Protein AF-X0X1R6-F1 (afdb_monomer_lite)

Secondary structure (DSSP, 8-state):
--EEEEEEEEEE-TT-TTEEEEEETT-S-EEEEETTS--TT-EEEEE-TTEEPPHHHHHHTT-TTTSBTTTT-B---EEETTEEE-SEEEETHHHHHHHHH-GGGGGSSS-HHHHHHHHTT-EE--PPPEEETTEEEEEPPTT-PPP----GGG-HHHHHHHTTS---------S--EEEEEETTTTEEEEEETTEEEE--TT---HHHHHHHHTTSS-TT---S----------------

Organism: NCBI:txid412755

pLDDT: mean 82.41, std 17.52, range [25.3, 97.75]

Radius of gyration: 24.79 Å; chains: 1; bounding box: 68×39×70 Å

Structure (mmCIF, N/CA/C/O backbone):
data_AF-X0X1R6-F1
#
_entry.id   AF-X0X1R6-F1
#
loop_
_atom_site.group_PDB
_atom_site.id
_atom_site.type_symbol
_atom_site.label_atom_id
_atom_site.label_alt_id
_atom_site.label_comp_id
_atom_site.label_asym_id
_atom_site.label_entity_id
_atom_site.label_seq_id
_atom_site.pdbx_PDB_ins_code
_atom_site.Cartn_x
_atom_site.Cartn_y
_atom_site.Cartn_z
_atom_site.occupancy
_atom_site.B_iso_or_equiv
_atom_site.auth_seq_id
_atom_site.auth_comp_id
_atom_site.auth_asym_id
_atom_site.auth_atom_id
_atom_site.pdbx_PDB_model_num
ATOM 1 N N . GLY A 1 1 ? 12.350 -2.849 1.310 1.00 81.00 1 GLY A N 1
ATOM 2 C CA . GLY A 1 1 ? 13.029 -1.662 0.764 1.00 81.00 1 GLY A CA 1
ATOM 3 C C . GLY A 1 1 ? 13.219 -1.865 -0.718 1.00 81.00 1 GLY A C 1
ATOM 4 O O . GLY A 1 1 ? 12.418 -2.574 -1.315 1.00 81.00 1 GLY A O 1
ATOM 5 N N . VAL A 1 2 ? 14.249 -1.256 -1.291 1.00 89.00 2 VAL A N 1
ATOM 6 C CA . VAL A 1 2 ? 14.756 -1.589 -2.627 1.00 89.00 2 VAL A CA 1
ATOM 7 C C . VAL A 1 2 ? 15.482 -2.933 -2.547 1.00 89.00 2 VAL A C 1
ATOM 9 O O . VAL A 1 2 ? 16.286 -3.124 -1.638 1.00 89.00 2 VAL A O 1
ATOM 12 N N . THR A 1 3 ? 15.205 -3.852 -3.471 1.00 87.88 3 THR A N 1
ATOM 13 C CA . THR A 1 3 ? 15.829 -5.189 -3.507 1.00 87.88 3 THR A CA 1
ATOM 14 C C . THR A 1 3 ? 16.574 -5.420 -4.822 1.00 87.88 3 THR A C 1
ATOM 16 O O . THR A 1 3 ? 16.302 -4.750 -5.822 1.00 87.88 3 THR A O 1
ATOM 19 N N . ILE A 1 4 ? 17.553 -6.334 -4.825 1.00 88.38 4 ILE A N 1
ATOM 20 C CA . ILE A 1 4 ? 18.194 -6.806 -6.061 1.00 88.38 4 ILE A CA 1
ATOM 21 C C . ILE A 1 4 ? 17.471 -8.065 -6.504 1.00 88.38 4 ILE A C 1
ATOM 23 O O . ILE A 1 4 ? 17.476 -9.070 -5.805 1.00 88.38 4 ILE A O 1
ATOM 27 N N . GLU A 1 5 ? 16.911 -8.008 -7.700 1.00 90.19 5 GLU A N 1
ATOM 28 C CA . GLU A 1 5 ? 16.033 -9.037 -8.229 1.00 90.19 5 GLU A CA 1
ATOM 29 C C . GLU A 1 5 ? 16.507 -9.477 -9.609 1.00 90.19 5 GLU A C 1
ATOM 31 O O . GLU A 1 5 ? 17.306 -8.804 -10.270 1.00 90.19 5 GLU A O 1
ATOM 36 N N . LYS A 1 6 ? 16.002 -10.621 -10.064 1.00 93.56 6 LYS A N 1
ATOM 37 C CA . LYS A 1 6 ? 16.299 -11.163 -11.389 1.00 93.56 6 LYS A CA 1
ATOM 38 C C . LYS A 1 6 ? 15.047 -11.157 -12.254 1.00 93.56 6 LYS A C 1
ATOM 40 O O . LYS A 1 6 ? 13.999 -11.626 -11.816 1.00 93.56 6 LYS A O 1
ATOM 45 N N . ILE A 1 7 ? 15.167 -10.673 -13.488 1.00 96.19 7 ILE A N 1
ATOM 46 C CA . ILE A 1 7 ? 14.094 -10.738 -14.482 1.00 96.19 7 ILE A CA 1
ATOM 47 C C . ILE A 1 7 ? 13.863 -12.200 -14.881 1.00 96.19 7 ILE A C 1
ATOM 49 O O . ILE A 1 7 ? 14.789 -12.879 -15.332 1.00 96.19 7 ILE A O 1
ATOM 53 N N . GLU A 1 8 ? 12.623 -12.663 -14.745 1.00 96.06 8 GLU A N 1
ATOM 54 C CA . GLU A 1 8 ? 12.194 -14.017 -15.118 1.00 96.06 8 GLU A CA 1
ATOM 55 C C . GLU A 1 8 ? 11.660 -14.052 -16.545 1.00 96.06 8 GLU A C 1
ATOM 57 O O . GLU A 1 8 ? 12.094 -14.850 -17.373 1.00 96.06 8 GLU A O 1
ATOM 62 N N . THR A 1 9 ? 10.738 -13.145 -16.865 1.00 96.62 9 THR A N 1
ATOM 63 C CA . THR A 1 9 ? 10.187 -13.017 -18.213 1.00 96.62 9 THR A CA 1
ATOM 64 C C . THR A 1 9 ? 10.209 -11.567 -18.661 1.00 96.62 9 THR A C 1
ATOM 66 O O . THR A 1 9 ? 10.057 -10.660 -17.847 1.00 96.62 9 THR A O 1
ATOM 69 N N . ALA A 1 10 ? 10.384 -11.364 -19.966 1.00 97.06 10 ALA A N 1
ATOM 70 C CA . ALA A 1 10 ? 10.163 -10.098 -20.650 1.00 97.06 10 ALA A CA 1
ATOM 71 C C . ALA A 1 10 ? 9.419 -10.411 -21.952 1.00 97.06 10 ALA A C 1
ATOM 73 O O . ALA A 1 10 ? 9.926 -11.147 -22.805 1.00 97.06 10 ALA A O 1
ATOM 74 N N . ARG A 1 11 ? 8.182 -9.928 -22.083 1.00 96.88 11 ARG A N 1
ATOM 75 C CA . ARG A 1 11 ? 7.325 -10.189 -23.249 1.00 96.88 11 ARG A CA 1
ATOM 76 C C . ARG A 1 11 ? 6.775 -8.896 -23.827 1.00 96.88 11 ARG A C 1
ATOM 78 O O . ARG A 1 11 ? 6.473 -7.968 -23.086 1.00 96.88 11 ARG A O 1
ATOM 85 N N . HIS A 1 12 ? 6.562 -8.885 -25.140 1.00 97.44 12 HIS A N 1
ATOM 86 C CA . HIS A 1 12 ? 5.967 -7.742 -25.828 1.00 97.44 12 HIS A CA 1
ATOM 87 C C . HIS A 1 12 ? 4.598 -7.384 -25.244 1.00 97.44 12 HIS A C 1
ATOM 89 O O . HIS A 1 12 ? 3.746 -8.260 -25.052 1.00 97.44 12 HIS A O 1
ATOM 95 N N . HIS A 1 13 ? 4.367 -6.096 -24.997 1.00 96.75 13 HIS A N 1
ATOM 96 C CA . HIS A 1 13 ? 3.075 -5.619 -24.535 1.00 96.75 13 HIS A CA 1
ATOM 97 C C . HIS A 1 13 ? 2.036 -5.707 -25.674 1.00 96.75 13 HIS A C 1
ATOM 99 O O . HIS A 1 13 ? 2.192 -5.055 -26.705 1.00 96.75 13 HIS A O 1
ATOM 105 N N . PRO A 1 14 ? 0.911 -6.430 -25.509 1.00 95.50 14 PRO A N 1
ATOM 106 C CA . PRO A 1 14 ? -0.007 -6.733 -26.615 1.00 95.50 14 PRO A CA 1
ATOM 107 C C . PRO A 1 14 ? -0.634 -5.484 -27.250 1.00 95.50 14 PRO A C 1
ATOM 109 O O . PRO A 1 14 ? -0.887 -5.459 -28.448 1.00 95.50 14 PRO A O 1
ATOM 112 N N . ASN A 1 15 ? -0.841 -4.430 -26.452 1.00 94.44 15 ASN A N 1
ATOM 113 C CA . ASN A 1 15 ? -1.451 -3.171 -26.896 1.00 94.44 15 ASN A CA 1
ATOM 114 C C . ASN A 1 15 ? -0.458 -1.988 -27.000 1.00 94.44 15 ASN A C 1
ATOM 116 O O . ASN A 1 15 ? -0.889 -0.828 -26.943 1.00 94.44 15 ASN A O 1
ATOM 120 N N . ALA A 1 16 ? 0.862 -2.237 -27.051 1.00 94.44 16 ALA A N 1
ATOM 121 C CA . ALA A 1 16 ? 1.874 -1.174 -27.069 1.00 94.44 16 ALA A CA 1
ATOM 122 C C . ALA A 1 16 ? 3.194 -1.577 -27.751 1.00 94.44 16 ALA A C 1
ATOM 124 O O . ALA A 1 16 ? 3.937 -2.385 -27.215 1.00 94.44 16 ALA A O 1
ATOM 125 N N . ASP A 1 17 ? 3.560 -0.892 -28.836 1.00 93.75 17 ASP A N 1
ATOM 126 C CA . ASP A 1 17 ? 4.767 -1.226 -29.622 1.00 93.75 17 ASP A CA 1
ATOM 127 C C . ASP A 1 17 ? 6.097 -0.893 -28.921 1.00 93.75 17 ASP A C 1
ATOM 129 O O . ASP A 1 17 ? 7.170 -1.328 -29.329 1.00 93.75 17 ASP A O 1
ATOM 133 N N . ARG A 1 18 ? 6.047 -0.032 -27.899 1.00 96.38 18 ARG A N 1
ATOM 134 C CA . ARG A 1 18 ? 7.232 0.536 -27.233 1.00 96.38 18 ARG A CA 1
ATOM 135 C C . ARG A 1 18 ? 7.445 0.014 -25.818 1.00 96.38 18 ARG A C 1
ATOM 137 O O . ARG A 1 18 ? 8.286 0.570 -25.113 1.00 96.38 18 ARG A O 1
ATOM 144 N N . LEU A 1 19 ? 6.670 -0.979 -25.388 1.00 96.94 19 LEU A N 1
ATOM 145 C CA . LEU A 1 19 ? 6.680 -1.456 -24.010 1.00 96.94 19 LEU A CA 1
ATOM 146 C C . LEU A 1 19 ? 6.767 -2.977 -23.958 1.00 96.94 19 LEU A C 1
ATOM 148 O O . LEU A 1 19 ? 6.208 -3.666 -24.810 1.00 96.94 19 LEU A O 1
ATOM 152 N N . ASP A 1 20 ? 7.384 -3.465 -22.891 1.00 97.75 20 ASP A N 1
ATOM 153 C CA . ASP A 1 20 ? 7.370 -4.870 -22.508 1.00 97.75 20 ASP A CA 1
ATOM 154 C C . ASP A 1 20 ? 6.715 -5.044 -21.139 1.00 97.75 20 ASP A C 1
ATOM 156 O O . ASP A 1 20 ? 6.668 -4.123 -20.322 1.00 97.75 20 ASP A O 1
ATOM 160 N N . ILE A 1 21 ? 6.177 -6.238 -20.908 1.00 97.50 21 ILE A N 1
ATOM 161 C CA . ILE A 1 21 ? 5.695 -6.700 -19.610 1.00 97.50 21 ILE A CA 1
ATOM 162 C C . ILE A 1 21 ? 6.754 -7.647 -19.061 1.00 97.50 21 ILE A C 1
ATOM 164 O O . ILE A 1 21 ? 7.067 -8.659 -19.695 1.00 97.50 21 ILE A O 1
ATOM 168 N N . CYS A 1 22 ? 7.266 -7.323 -17.881 1.00 97.12 22 CYS A N 1
ATOM 169 C CA . CYS A 1 22 ? 8.326 -8.059 -17.216 1.00 97.12 22 CYS A CA 1
ATOM 170 C C . CYS A 1 22 ? 7.859 -8.593 -15.856 1.00 97.12 22 CYS A C 1
ATOM 172 O O . CYS A 1 22 ? 6.977 -8.012 -15.215 1.00 97.12 22 CYS A O 1
ATOM 174 N N . THR A 1 23 ? 8.458 -9.700 -15.418 1.00 95.62 23 THR A N 1
ATOM 175 C CA . THR A 1 23 ? 8.252 -10.313 -14.093 1.00 95.62 23 THR A CA 1
ATOM 176 C C . THR A 1 23 ? 9.595 -10.605 -13.428 1.00 95.62 23 THR A C 1
ATOM 178 O O . THR A 1 23 ? 10.609 -10.731 -14.119 1.00 95.62 23 THR A O 1
ATOM 181 N N . LEU A 1 24 ? 9.611 -10.736 -12.099 1.00 92.06 24 LEU A N 1
ATOM 182 C CA . LEU A 1 24 ? 10.792 -11.188 -11.349 1.00 92.06 24 LEU A CA 1
ATOM 183 C C . LEU A 1 24 ? 10.710 -12.690 -11.060 1.00 92.06 24 LEU A C 1
ATOM 185 O O . LEU A 1 24 ? 9.616 -13.248 -11.059 1.00 92.06 24 LEU A O 1
ATOM 189 N N . ALA A 1 25 ? 11.853 -13.324 -10.797 1.00 86.56 25 ALA A N 1
ATOM 190 C CA . ALA A 1 25 ? 11.935 -14.756 -10.487 1.00 86.56 25 ALA A CA 1
ATOM 191 C C . ALA A 1 25 ? 11.204 -15.116 -9.186 1.00 86.56 25 ALA A C 1
ATOM 193 O O . ALA A 1 25 ? 10.414 -16.057 -9.157 1.00 86.56 25 ALA A O 1
ATOM 194 N N . ASP A 1 26 ? 11.402 -14.310 -8.143 1.00 82.69 26 ASP A N 1
ATOM 195 C CA . ASP A 1 26 ? 10.882 -14.575 -6.799 1.00 82.69 26 ASP A CA 1
ATOM 196 C C . ASP A 1 26 ? 9.637 -13.727 -6.468 1.00 82.69 26 ASP A C 1
ATOM 198 O O . ASP A 1 26 ? 9.279 -13.528 -5.307 1.00 82.69 26 ASP A O 1
ATOM 202 N N . SER A 1 27 ? 8.941 -13.212 -7.492 1.00 82.50 27 SER A N 1
ATOM 203 C CA . SER A 1 27 ? 7.757 -12.367 -7.318 1.00 82.50 27 SER A CA 1
ATOM 204 C C . SER A 1 27 ? 6.625 -12.714 -8.278 1.00 82.50 27 SER A C 1
ATOM 206 O O . SER A 1 27 ? 6.833 -12.972 -9.459 1.00 82.50 27 SER A O 1
ATOM 208 N N . THR A 1 28 ? 5.386 -12.617 -7.793 1.00 84.69 28 THR A N 1
ATOM 209 C CA . THR A 1 28 ? 4.181 -12.714 -8.632 1.00 84.69 28 THR A CA 1
ATOM 210 C C . THR A 1 28 ? 3.800 -11.385 -9.287 1.00 84.69 28 THR A C 1
ATOM 212 O O . THR A 1 28 ? 2.791 -11.313 -9.990 1.00 84.69 28 THR A O 1
ATOM 215 N N . PHE A 1 29 ? 4.534 -10.303 -9.012 1.00 85.19 29 PHE A N 1
ATOM 216 C CA . PHE A 1 29 ? 4.239 -8.988 -9.571 1.00 85.19 29 PHE A CA 1
ATOM 217 C C . PHE A 1 29 ? 4.739 -8.864 -11.013 1.00 85.19 29 PHE A C 1
ATOM 219 O O . PHE A 1 29 ? 5.824 -9.333 -11.360 1.00 85.19 29 PHE A O 1
ATOM 226 N N . GLN A 1 30 ? 3.948 -8.175 -11.840 1.00 93.94 30 GLN A N 1
ATOM 227 C CA . GLN A 1 30 ? 4.364 -7.727 -13.167 1.00 93.94 30 GLN A CA 1
ATOM 228 C C . GLN A 1 30 ? 4.536 -6.208 -13.193 1.00 93.94 30 GLN A C 1
ATOM 230 O O . GLN A 1 30 ? 3.805 -5.466 -12.529 1.00 93.94 30 GLN A O 1
ATOM 235 N N . PHE A 1 31 ? 5.464 -5.737 -14.013 1.00 95.12 31 PHE A N 1
ATOM 236 C CA . PHE A 1 31 ? 5.715 -4.321 -14.262 1.00 95.12 31 PHE A CA 1
ATOM 237 C C . PHE A 1 31 ? 6.026 -4.097 -15.735 1.00 95.12 31 PHE A C 1
ATOM 239 O O . PHE A 1 31 ? 6.309 -5.027 -16.488 1.00 95.12 31 PHE A O 1
ATOM 246 N N . ILE A 1 32 ? 5.905 -2.846 -16.158 1.00 96.25 32 ILE A N 1
ATOM 247 C CA . ILE A 1 32 ? 6.016 -2.462 -17.559 1.00 96.25 32 ILE A CA 1
ATOM 248 C C . ILE A 1 32 ? 7.289 -1.645 -17.746 1.00 96.25 32 ILE A C 1
ATOM 250 O O . ILE A 1 32 ? 7.487 -0.638 -17.065 1.00 96.25 32 ILE A O 1
ATOM 254 N N . THR A 1 33 ? 8.127 -2.071 -18.684 1.00 95.69 33 THR A N 1
ATOM 255 C CA . THR A 1 33 ? 9.405 -1.430 -19.028 1.00 95.69 33 THR A CA 1
ATOM 256 C C . THR A 1 33 ? 9.384 -0.936 -20.470 1.00 95.69 33 THR A C 1
ATOM 258 O O . THR A 1 33 ? 8.432 -1.185 -21.219 1.00 95.69 33 THR A O 1
ATOM 261 N N . GLY A 1 34 ? 10.425 -0.213 -20.880 1.00 94.88 34 GLY A N 1
ATOM 262 C CA . GLY A 1 34 ? 10.667 0.062 -22.287 1.00 94.88 34 GLY A CA 1
ATOM 263 C C . GLY A 1 34 ? 10.872 -1.229 -23.077 1.00 94.88 34 GLY A C 1
ATOM 264 O O . GLY A 1 34 ? 11.289 -2.257 -22.539 1.00 94.88 34 GLY A O 1
ATOM 265 N N . ARG A 1 35 ? 10.550 -1.165 -24.369 1.00 95.94 35 ARG A N 1
ATOM 266 C CA . ARG A 1 35 ? 10.760 -2.266 -25.307 1.00 95.94 35 ARG A CA 1
ATOM 267 C C . ARG A 1 35 ? 12.237 -2.665 -25.366 1.00 95.94 35 ARG A C 1
ATOM 269 O O . ARG A 1 35 ? 13.086 -1.803 -25.580 1.00 95.94 35 ARG A O 1
ATOM 276 N N . ASP A 1 36 ? 12.499 -3.962 -25.233 1.00 94.56 36 ASP A N 1
ATOM 277 C CA . ASP A 1 36 ? 13.814 -4.605 -25.279 1.00 94.56 36 ASP A CA 1
ATOM 278 C C . ASP A 1 36 ? 14.823 -4.016 -24.266 1.00 94.56 36 ASP A C 1
ATOM 280 O O . ASP A 1 36 ? 16.035 -4.131 -24.450 1.00 94.56 36 ASP A O 1
ATOM 284 N N . GLU A 1 37 ? 14.325 -3.382 -23.194 1.00 94.62 37 GLU A N 1
ATOM 285 C CA . GLU A 1 37 ? 15.145 -2.759 -22.145 1.00 94.62 37 GLU A CA 1
ATOM 286 C C . GLU A 1 37 ? 15.807 -3.804 -21.237 1.00 94.62 37 GLU A C 1
ATOM 288 O O . GLU A 1 37 ? 16.950 -3.622 -20.826 1.00 94.62 37 GLU A O 1
ATOM 293 N N . TYR A 1 38 ? 15.109 -4.913 -20.973 1.00 95.56 38 TYR A N 1
ATOM 294 C CA . TYR A 1 38 ? 15.586 -6.013 -20.136 1.00 95.56 38 TYR A CA 1
ATOM 295 C C . TYR A 1 38 ? 15.306 -7.365 -20.786 1.00 95.56 38 TYR A C 1
ATOM 297 O O . TYR A 1 38 ? 14.400 -7.518 -21.609 1.00 95.56 38 TYR A O 1
ATOM 305 N N . ARG A 1 39 ? 16.078 -8.372 -20.383 1.00 95.69 39 ARG A N 1
ATOM 306 C CA . ARG A 1 39 ? 15.968 -9.761 -20.826 1.00 95.69 39 ARG A CA 1
ATOM 307 C C . ARG A 1 39 ? 15.859 -10.700 -19.624 1.00 95.69 39 ARG A C 1
ATOM 309 O O . ARG A 1 39 ? 16.395 -10.397 -18.558 1.00 95.69 39 ARG A O 1
ATOM 316 N N . PRO A 1 40 ? 15.216 -11.871 -19.786 1.00 96.94 40 PRO A N 1
ATOM 317 C CA . PRO A 1 40 ? 15.287 -12.939 -18.795 1.00 96.94 40 PRO A CA 1
ATOM 318 C C . PRO A 1 40 ? 16.738 -13.221 -18.408 1.00 96.94 40 PRO A C 1
ATOM 320 O O . PRO A 1 40 ? 17.581 -13.442 -19.279 1.00 96.94 40 PRO A O 1
ATOM 323 N N . GLY A 1 41 ? 17.031 -13.216 -17.112 1.00 94.69 41 GLY A N 1
ATOM 324 C CA . GLY A 1 41 ? 18.395 -13.358 -16.613 1.00 94.69 41 GLY A CA 1
ATOM 325 C C . GLY A 1 41 ? 19.003 -12.084 -16.041 1.00 94.69 41 GLY A C 1
ATOM 326 O O . GLY A 1 41 ? 19.868 -12.196 -15.169 1.00 94.69 41 GLY A O 1
ATOM 327 N N . ASP A 1 42 ? 18.549 -10.914 -16.489 1.00 94.38 42 ASP A N 1
ATOM 328 C CA . ASP A 1 42 ? 19.114 -9.633 -16.073 1.00 94.38 42 ASP A CA 1
ATOM 329 C C . ASP A 1 42 ? 18.867 -9.381 -14.586 1.00 94.38 42 ASP A C 1
ATOM 331 O O . ASP A 1 42 ? 17.792 -9.664 -14.051 1.00 94.38 42 ASP A O 1
ATOM 335 N N . ARG A 1 43 ? 19.879 -8.826 -13.920 1.00 91.69 43 ARG A N 1
ATOM 336 C CA . ARG A 1 43 ? 19.771 -8.358 -12.541 1.00 91.69 43 ARG A CA 1
ATOM 337 C C . ARG A 1 43 ? 19.385 -6.887 -12.519 1.00 91.69 43 ARG A C 1
ATOM 339 O O . ARG A 1 43 ? 19.966 -6.068 -13.233 1.00 91.69 43 ARG A O 1
ATOM 346 N N . VAL A 1 44 ? 18.422 -6.555 -11.671 1.00 92.44 44 VAL A N 1
ATOM 347 C CA . VAL A 1 44 ? 17.825 -5.223 -11.578 1.00 92.44 44 VAL A CA 1
ATOM 348 C C . VAL A 1 44 ? 17.628 -4.819 -10.126 1.00 92.44 44 VAL A C 1
ATOM 350 O O . VAL A 1 44 ? 17.513 -5.662 -9.240 1.00 92.44 44 VAL A O 1
ATOM 353 N N . LEU A 1 45 ? 17.565 -3.515 -9.886 1.00 92.06 45 LEU A N 1
ATOM 354 C CA . LEU A 1 45 ? 17.013 -2.970 -8.656 1.00 92.06 45 LEU A CA 1
ATOM 355 C C . LEU A 1 45 ? 15.505 -2.873 -8.788 1.00 92.06 45 LEU A C 1
ATOM 357 O O . LEU A 1 45 ? 15.020 -2.259 -9.736 1.00 92.06 45 LEU A O 1
ATOM 361 N N . TYR A 1 46 ? 14.777 -3.435 -7.832 1.00 93.19 46 TYR A N 1
ATOM 362 C CA . TYR A 1 46 ? 13.329 -3.348 -7.764 1.00 93.19 46 TYR A CA 1
ATOM 363 C C . TYR A 1 46 ? 12.891 -2.369 -6.672 1.00 93.19 46 TYR A C 1
ATOM 365 O O . TYR A 1 46 ? 13.276 -2.478 -5.508 1.00 93.19 46 TYR A O 1
ATOM 373 N N . PHE A 1 47 ? 12.055 -1.409 -7.061 1.00 94.38 47 PHE A N 1
ATOM 374 C CA . PHE A 1 47 ? 11.409 -0.445 -6.179 1.00 94.38 47 PHE A CA 1
ATOM 375 C C . PHE A 1 47 ? 9.948 -0.875 -5.996 1.00 94.38 47 PHE A C 1
ATOM 377 O O . PHE A 1 47 ? 9.163 -0.760 -6.950 1.00 94.38 47 PHE A O 1
ATOM 384 N N . PRO A 1 48 ? 9.559 -1.379 -4.812 1.00 92.50 48 PRO A N 1
ATOM 385 C CA . PRO A 1 48 ? 8.203 -1.857 -4.586 1.00 92.50 48 PRO A CA 1
ATOM 386 C C . PRO A 1 48 ? 7.166 -0.726 -4.624 1.00 92.50 48 PRO A C 1
ATOM 388 O O . PRO A 1 48 ? 7.468 0.470 -4.619 1.00 92.50 48 PRO A O 1
ATOM 391 N N . ILE A 1 49 ? 5.892 -1.119 -4.657 1.00 91.94 49 ILE A N 1
ATOM 392 C CA . ILE A 1 49 ? 4.787 -0.184 -4.434 1.00 91.94 49 ILE A CA 1
ATOM 393 C C . ILE A 1 49 ? 4.957 0.549 -3.097 1.00 91.94 49 ILE A C 1
ATOM 395 O O . ILE A 1 49 ? 5.550 0.028 -2.156 1.00 91.94 49 ILE A O 1
ATOM 399 N N . ASP A 1 50 ? 4.444 1.775 -3.046 1.00 90.38 50 ASP A N 1
ATOM 400 C CA . ASP A 1 50 ? 4.581 2.698 -1.920 1.00 90.38 50 ASP A CA 1
ATOM 401 C C . ASP A 1 50 ? 6.012 3.189 -1.651 1.00 90.38 50 ASP A C 1
ATOM 403 O O . ASP A 1 50 ? 6.207 3.986 -0.742 1.00 90.38 50 ASP A O 1
ATOM 407 N N . SER A 1 51 ? 7.011 2.864 -2.476 1.00 94.50 51 SER A N 1
ATOM 408 C CA . SER A 1 51 ? 8.300 3.565 -2.428 1.00 94.50 51 SER A CA 1
ATOM 409 C C . SER A 1 51 ? 8.166 5.045 -2.816 1.00 94.50 51 SER A C 1
ATOM 411 O O . SER A 1 51 ? 7.505 5.401 -3.795 1.00 94.50 51 SER A O 1
ATOM 413 N N . ILE A 1 52 ? 8.831 5.915 -2.060 1.00 95.31 52 ILE A N 1
ATOM 414 C CA . ILE A 1 52 ? 9.022 7.341 -2.321 1.00 95.31 52 ILE A CA 1
ATOM 415 C C . ILE A 1 52 ? 10.450 7.545 -2.817 1.00 95.31 52 ILE A C 1
ATOM 417 O O . ILE A 1 52 ? 11.401 7.266 -2.093 1.00 95.31 52 ILE A O 1
ATOM 421 N N . LEU A 1 53 ? 10.595 8.042 -4.044 1.00 94.69 53 LEU A N 1
ATOM 422 C CA . LEU A 1 53 ? 11.894 8.279 -4.673 1.00 94.69 53 LEU A CA 1
ATOM 423 C C . LEU A 1 53 ? 12.273 9.766 -4.571 1.00 94.69 53 LEU A C 1
ATOM 425 O O . LEU A 1 53 ? 11.459 10.620 -4.942 1.00 94.69 53 LEU A O 1
ATOM 429 N N . PRO A 1 54 ? 13.493 10.120 -4.135 1.00 92.88 54 PRO A N 1
ATOM 430 C CA . PRO A 1 54 ? 13.953 11.507 -4.146 1.00 92.88 54 PRO A CA 1
ATOM 431 C C . PRO A 1 54 ? 14.074 12.038 -5.580 1.00 92.88 54 PRO A C 1
ATOM 433 O O . PRO A 1 54 ? 14.227 11.269 -6.532 1.00 92.88 54 PRO A O 1
ATOM 436 N N . ILE A 1 55 ? 13.982 13.360 -5.749 1.00 92.00 55 ILE A N 1
ATOM 437 C CA . ILE A 1 55 ? 13.926 13.994 -7.078 1.00 92.00 55 ILE A CA 1
ATOM 438 C C . ILE A 1 55 ? 15.151 13.659 -7.939 1.00 92.00 55 ILE A C 1
ATOM 440 O O . ILE A 1 55 ? 14.998 13.311 -9.104 1.00 92.00 55 ILE A O 1
ATOM 444 N N . GLU A 1 56 ? 16.342 13.642 -7.343 1.00 89.75 56 GLU A N 1
ATOM 445 C CA . GLU A 1 56 ? 17.596 13.316 -8.031 1.00 89.75 56 GLU A CA 1
ATOM 446 C C . GLU A 1 56 ? 17.587 11.892 -8.603 1.00 89.75 56 GLU A C 1
ATOM 448 O O . GLU A 1 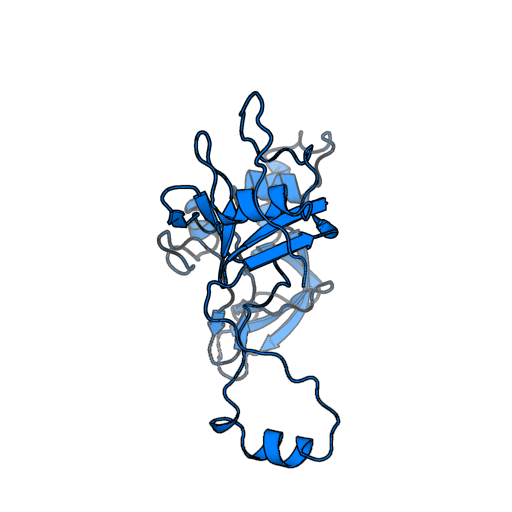56 ? 18.041 11.649 -9.722 1.00 89.75 56 GLU A O 1
ATOM 453 N N . LEU A 1 57 ? 17.028 10.936 -7.854 1.00 90.56 57 LEU A N 1
ATOM 454 C CA . LEU A 1 57 ? 16.877 9.562 -8.323 1.00 90.56 57 LEU A CA 1
ATOM 455 C C . LEU A 1 57 ? 15.834 9.478 -9.439 1.00 90.56 57 LEU A C 1
ATOM 457 O O . LEU A 1 57 ? 16.043 8.781 -10.429 1.00 90.56 57 LEU A O 1
ATOM 461 N N . GLN A 1 58 ? 14.730 10.217 -9.325 1.00 91.94 58 GLN A N 1
ATOM 462 C CA . GLN A 1 58 ? 13.729 10.268 -10.389 1.00 91.94 58 GLN A CA 1
ATOM 463 C C . GLN A 1 58 ? 14.302 10.828 -11.692 1.00 91.94 58 GLN A C 1
ATOM 465 O O . GLN A 1 58 ? 13.966 10.325 -12.760 1.00 91.94 58 GLN A O 1
ATOM 470 N N . GLU A 1 59 ? 15.148 11.854 -11.631 1.00 90.75 59 GLU A N 1
ATOM 471 C CA . GLU A 1 59 ? 15.804 12.428 -12.809 1.00 90.75 59 GLU A CA 1
ATOM 472 C C . GLU A 1 59 ? 16.751 11.421 -13.464 1.00 90.75 59 GLU A C 1
ATOM 474 O O . GLU A 1 59 ? 16.642 11.189 -14.670 1.00 90.75 59 GLU A O 1
ATOM 479 N N . LYS A 1 60 ? 17.593 10.743 -12.670 1.00 88.62 60 LYS A N 1
ATOM 480 C CA . LYS A 1 60 ? 18.492 9.678 -13.151 1.00 88.62 60 LYS A CA 1
ATOM 481 C C . LYS A 1 60 ? 17.739 8.540 -13.843 1.00 88.62 60 LYS A C 1
ATOM 483 O O . LYS A 1 60 ? 18.211 8.022 -14.848 1.00 88.62 60 LYS A O 1
ATOM 488 N N . LEU A 1 61 ? 16.565 8.177 -13.328 1.00 89.25 61 LEU A N 1
ATOM 489 C CA . LEU A 1 61 ? 15.716 7.120 -13.888 1.00 89.25 61 LEU A CA 1
ATOM 490 C C . LEU A 1 61 ? 14.772 7.613 -15.001 1.00 89.25 61 LEU A C 1
ATOM 492 O O . LEU A 1 61 ? 14.001 6.829 -15.550 1.00 89.25 61 LEU A O 1
ATOM 496 N N . GLY A 1 62 ? 14.767 8.910 -15.330 1.00 89.69 62 GLY A N 1
ATOM 497 C CA . GLY A 1 62 ? 13.836 9.477 -16.312 1.00 89.69 62 GLY A CA 1
ATOM 498 C C . GLY A 1 62 ? 12.360 9.427 -15.878 1.00 89.69 62 GLY A C 1
ATOM 499 O O . GLY A 1 62 ? 11.456 9.414 -16.722 1.00 89.69 62 GLY A O 1
ATOM 500 N N . LEU A 1 63 ? 12.102 9.394 -14.569 1.00 90.50 63 LEU A N 1
ATOM 501 C CA . LEU A 1 63 ? 10.786 9.291 -13.926 1.00 90.50 63 LEU A CA 1
ATOM 502 C C . LEU A 1 63 ? 10.272 10.615 -13.348 1.00 90.50 63 LEU A C 1
ATOM 504 O O . LEU A 1 63 ? 9.143 10.658 -12.854 1.00 90.50 63 LEU A O 1
ATOM 508 N N . ALA A 1 64 ? 11.063 11.688 -13.426 1.00 91.06 64 ALA A N 1
ATOM 509 C CA . ALA A 1 64 ? 10.708 12.999 -12.890 1.00 91.06 64 ALA A CA 1
ATOM 510 C C . ALA A 1 64 ? 9.312 13.448 -13.366 1.00 91.06 64 ALA A C 1
ATOM 512 O O . ALA A 1 64 ? 9.017 13.492 -14.563 1.00 91.06 64 ALA A O 1
ATOM 513 N N . GLY A 1 65 ? 8.420 13.728 -12.410 1.00 89.81 65 GLY A N 1
ATOM 514 C CA . GLY A 1 65 ? 7.045 14.168 -12.676 1.00 89.81 65 GLY A CA 1
ATOM 515 C C . GLY A 1 65 ? 6.061 13.067 -13.106 1.00 89.81 65 GLY A C 1
ATOM 516 O O . GLY A 1 65 ? 4.865 13.347 -13.243 1.00 89.81 65 GLY A O 1
ATOM 517 N N . LYS A 1 66 ? 6.517 11.820 -13.296 1.00 89.25 66 LYS A N 1
ATOM 518 C CA . LYS A 1 66 ? 5.694 10.698 -13.791 1.00 89.25 66 LYS A CA 1
ATOM 519 C C . LYS A 1 66 ? 5.073 9.854 -12.677 1.00 89.25 66 LYS A C 1
ATOM 521 O O . LYS A 1 66 ? 4.096 9.149 -12.931 1.00 89.25 66 LYS A O 1
ATOM 526 N N . LEU A 1 67 ? 5.609 9.920 -11.457 1.00 93.38 67 LEU A N 1
ATOM 527 C CA . LEU A 1 67 ? 5.122 9.120 -10.332 1.00 93.38 67 LEU A CA 1
ATOM 528 C C . LEU A 1 67 ? 3.881 9.743 -9.674 1.00 93.38 67 LEU A C 1
ATOM 530 O O . LEU A 1 67 ? 3.438 10.850 -9.996 1.00 93.38 67 LEU A O 1
ATOM 534 N N . ALA A 1 68 ? 3.263 8.996 -8.764 1.00 91.69 68 ALA A N 1
ATOM 535 C CA . ALA A 1 68 ? 2.039 9.403 -8.090 1.00 91.69 68 ALA A CA 1
ATOM 536 C C . ALA A 1 68 ? 2.300 10.295 -6.866 1.00 91.69 68 ALA A C 1
ATOM 538 O O . ALA A 1 68 ? 3.436 10.548 -6.469 1.00 91.69 68 ALA A O 1
ATOM 539 N N . GLY A 1 69 ? 1.209 10.763 -6.253 1.00 87.25 69 GLY A N 1
ATOM 540 C CA . GLY A 1 69 ? 1.248 11.644 -5.087 1.00 87.25 69 GLY A CA 1
ATOM 541 C C . GLY A 1 69 ? 1.440 13.120 -5.445 1.00 87.25 69 GLY A C 1
ATOM 542 O O . GLY A 1 69 ? 1.742 13.474 -6.586 1.00 87.25 69 GLY A O 1
ATOM 543 N N . LYS A 1 70 ? 1.244 13.993 -4.449 1.00 85.88 70 LYS A N 1
ATOM 544 C CA . LYS A 1 70 ? 1.391 15.453 -4.594 1.00 85.88 70 LYS A CA 1
ATOM 545 C C . LYS A 1 70 ? 2.816 15.844 -5.003 1.00 85.88 70 LYS A C 1
ATOM 547 O O . LYS A 1 70 ? 2.979 16.731 -5.830 1.00 85.88 70 LYS A O 1
ATOM 552 N N . GLY A 1 71 ? 3.815 15.142 -4.466 1.00 87.88 71 GLY A N 1
ATOM 553 C CA . GLY A 1 71 ? 5.232 15.335 -4.786 1.00 87.88 71 GLY A CA 1
ATOM 554 C C . GLY A 1 71 ? 5.711 14.626 -6.055 1.00 87.88 71 GLY A C 1
ATOM 555 O O . GLY A 1 71 ? 6.900 14.683 -6.341 1.00 87.88 71 GLY A O 1
ATOM 556 N N . LYS A 1 72 ? 4.822 13.943 -6.798 1.00 93.56 72 LYS A N 1
ATOM 557 C CA . LYS A 1 72 ? 5.166 13.174 -8.010 1.00 93.56 72 LYS A CA 1
ATOM 558 C C . LYS A 1 72 ? 6.339 12.212 -7.818 1.00 93.56 72 LYS A C 1
ATOM 560 O O . LYS A 1 72 ? 7.133 12.017 -8.727 1.00 93.56 72 LYS A O 1
ATOM 565 N N . ASN A 1 73 ? 6.409 11.600 -6.642 1.00 95.12 73 ASN A N 1
ATOM 566 C CA . ASN A 1 73 ? 7.544 10.819 -6.168 1.00 95.12 73 ASN A CA 1
ATOM 567 C C . ASN A 1 73 ? 7.165 9.419 -5.662 1.00 95.12 73 ASN A C 1
ATOM 569 O O . ASN A 1 73 ? 8.048 8.672 -5.258 1.00 95.12 73 ASN A O 1
ATOM 573 N N . ARG A 1 74 ? 5.874 9.050 -5.676 1.00 95.19 74 ARG A N 1
ATOM 574 C CA . ARG A 1 74 ? 5.389 7.776 -5.127 1.00 95.19 74 ARG A CA 1
ATOM 575 C C . ARG A 1 74 ? 5.156 6.713 -6.194 1.00 95.19 74 ARG A C 1
ATOM 577 O O . ARG A 1 74 ? 4.339 6.909 -7.100 1.00 95.19 74 ARG A O 1
ATOM 584 N N . VAL A 1 75 ? 5.776 5.551 -6.025 1.00 95.44 75 VAL A N 1
ATOM 585 C CA . VAL A 1 75 ? 5.480 4.338 -6.791 1.00 95.44 75 VAL A CA 1
ATOM 586 C C . VAL A 1 75 ? 4.104 3.813 -6.388 1.00 95.44 75 VAL A C 1
ATOM 588 O O . VAL A 1 75 ? 3.807 3.625 -5.212 1.00 95.44 75 VAL A O 1
ATOM 591 N N . ARG A 1 76 ? 3.226 3.587 -7.365 1.00 93.06 76 ARG A N 1
ATOM 592 C CA . ARG A 1 76 ? 1.908 2.977 -7.148 1.00 93.06 76 ARG A CA 1
ATOM 593 C C . ARG A 1 76 ? 1.650 1.935 -8.217 1.00 93.06 76 ARG A C 1
ATOM 595 O O . ARG A 1 76 ? 2.193 2.039 -9.314 1.00 93.06 76 ARG A O 1
ATOM 602 N N . THR A 1 77 ? 0.711 1.041 -7.945 1.00 93.44 77 THR A N 1
ATOM 603 C CA . THR A 1 77 ? 0.095 0.246 -9.003 1.00 93.44 77 THR A CA 1
ATOM 604 C C . THR A 1 77 ? -0.560 1.170 -10.028 1.00 93.44 77 THR A C 1
ATOM 606 O O . THR A 1 77 ? -1.399 2.012 -9.687 1.00 93.44 77 THR A O 1
ATOM 609 N N . VAL A 1 78 ? -0.180 1.017 -11.292 1.00 94.19 78 VAL A N 1
ATOM 610 C CA . VAL A 1 78 ? -0.808 1.695 -12.431 1.00 94.19 78 VAL A CA 1
ATOM 611 C C . VAL A 1 78 ? -1.287 0.671 -13.450 1.00 94.19 78 VAL A C 1
ATOM 613 O O . VAL A 1 78 ? -0.882 -0.489 -13.420 1.00 94.19 78 VAL A O 1
ATOM 616 N N . ARG A 1 79 ? -2.159 1.105 -14.362 1.00 94.19 79 ARG A N 1
ATOM 617 C CA . ARG A 1 79 ? -2.459 0.359 -15.583 1.00 94.19 79 ARG A CA 1
ATOM 618 C C . ARG A 1 79 ? -1.948 1.143 -16.778 1.00 94.19 79 ARG A C 1
ATOM 620 O O . ARG A 1 79 ? -2.338 2.298 -16.948 1.00 94.19 79 ARG A O 1
ATOM 627 N N . LEU A 1 80 ? -1.109 0.529 -17.604 1.00 92.50 80 LEU A N 1
ATOM 628 C CA . LEU A 1 80 ? -0.693 1.101 -18.881 1.00 92.50 80 LEU A CA 1
ATOM 629 C C . LEU A 1 80 ? -1.316 0.250 -19.980 1.00 92.50 80 LEU A C 1
ATOM 631 O O . LEU A 1 80 ? -1.058 -0.940 -20.071 1.00 92.50 80 LEU A O 1
ATOM 635 N N . ARG A 1 81 ? -2.193 0.860 -20.787 1.00 94.06 81 ARG A N 1
ATOM 636 C CA . ARG A 1 81 ? -2.824 0.214 -21.957 1.00 94.06 81 ARG A CA 1
ATOM 637 C C . ARG A 1 81 ? -3.498 -1.137 -21.642 1.00 94.06 81 ARG A C 1
ATOM 639 O O . ARG A 1 81 ? -3.478 -2.059 -22.454 1.00 94.06 81 ARG A O 1
ATOM 646 N N . GLY A 1 82 ? -4.130 -1.207 -20.469 1.00 93.31 82 GLY A N 1
ATOM 647 C CA . GLY A 1 82 ? -4.891 -2.364 -19.986 1.00 93.31 82 GLY A CA 1
ATOM 648 C C . GLY A 1 82 ? -4.114 -3.283 -19.044 1.00 93.31 82 GLY A C 1
ATOM 649 O O . GLY A 1 82 ? -4.736 -3.944 -18.217 1.00 93.31 82 GLY A O 1
ATOM 650 N N . GLU A 1 83 ? -2.784 -3.249 -19.084 1.00 95.81 83 GLU A N 1
ATOM 651 C CA . GLU A 1 83 ? -1.925 -4.140 -18.305 1.00 95.81 83 GLU A CA 1
ATOM 652 C C . GLU A 1 83 ? -1.514 -3.505 -16.979 1.00 95.81 83 GLU A C 1
ATOM 654 O O . GLU A 1 83 ? -1.277 -2.297 -16.890 1.00 95.81 83 GLU A O 1
ATOM 659 N N . ILE A 1 84 ? -1.445 -4.323 -15.931 1.00 94.38 84 ILE A N 1
ATOM 660 C CA . ILE A 1 84 ? -1.029 -3.892 -14.595 1.00 94.38 84 ILE A CA 1
ATOM 661 C C . ILE A 1 84 ? 0.489 -3.660 -14.584 1.00 94.38 84 ILE A C 1
ATOM 663 O O . ILE A 1 84 ? 1.241 -4.416 -15.189 1.00 94.38 84 ILE A O 1
ATOM 667 N N . SER A 1 85 ? 0.935 -2.624 -13.873 1.00 95.12 85 SER A N 1
ATOM 668 C CA . SER A 1 85 ? 2.342 -2.408 -13.537 1.00 95.12 85 SER A CA 1
ATOM 669 C C . SER A 1 85 ? 2.476 -2.105 -12.050 1.00 95.12 85 SER A C 1
ATOM 671 O O . SER A 1 85 ? 1.925 -1.110 -11.566 1.00 95.12 85 SER A O 1
ATOM 673 N N . GLN A 1 86 ? 3.190 -2.970 -11.334 1.00 94.38 86 GLN A N 1
ATOM 674 C CA . GLN A 1 86 ? 3.409 -2.917 -9.891 1.00 94.38 86 GLN A CA 1
ATOM 675 C C . GLN A 1 86 ? 4.903 -2.820 -9.604 1.00 94.38 86 GLN A C 1
ATOM 677 O O . GLN A 1 86 ? 5.646 -3.762 -9.848 1.00 94.38 86 GLN A O 1
ATOM 682 N N . GLY A 1 87 ? 5.319 -1.670 -9.079 1.00 93.69 87 GLY A N 1
ATOM 683 C CA . GLY A 1 87 ? 6.729 -1.378 -8.856 1.00 93.69 87 GLY A CA 1
ATOM 684 C C . GLY A 1 87 ? 7.422 -0.782 -10.081 1.00 93.69 87 GLY A C 1
ATOM 685 O O . GLY A 1 87 ? 6.796 -0.504 -11.110 1.00 93.69 87 GLY A O 1
ATOM 686 N N . ILE A 1 88 ? 8.717 -0.531 -9.922 1.00 94.38 88 ILE A N 1
ATOM 687 C CA . ILE A 1 88 ? 9.625 0.016 -10.935 1.00 94.38 88 ILE A CA 1
ATOM 688 C C . ILE A 1 88 ? 10.928 -0.770 -10.862 1.00 94.38 88 ILE A C 1
ATOM 690 O O . ILE A 1 88 ? 11.334 -1.172 -9.774 1.00 94.38 88 ILE A O 1
ATOM 694 N N . VAL A 1 89 ? 11.595 -0.953 -11.999 1.00 94.31 89 VAL A N 1
ATOM 695 C CA . VAL A 1 89 ? 12.947 -1.512 -12.043 1.00 94.31 89 VAL A CA 1
ATOM 696 C C . VAL A 1 89 ? 13.956 -0.489 -12.544 1.00 94.31 89 VAL A C 1
ATOM 698 O O . VAL A 1 89 ? 13.607 0.418 -13.302 1.00 94.31 89 VAL A O 1
ATOM 701 N N . ALA A 1 90 ? 15.202 -0.641 -12.114 1.00 92.25 90 ALA A N 1
ATOM 702 C CA . ALA A 1 90 ? 16.340 0.085 -12.653 1.00 92.25 90 ALA A CA 1
ATOM 703 C C . ALA A 1 90 ? 17.545 -0.850 -12.849 1.00 92.25 90 ALA A C 1
ATOM 705 O O . ALA A 1 90 ? 17.625 -1.891 -12.191 1.00 92.25 90 ALA A O 1
ATOM 706 N N . PRO A 1 91 ? 18.513 -0.491 -13.706 1.00 86.38 91 PRO A N 1
ATOM 707 C CA . PRO A 1 91 ? 19.688 -1.326 -13.930 1.00 86.38 91 PRO A CA 1
ATOM 708 C C . PRO A 1 91 ? 20.548 -1.486 -12.663 1.00 86.38 91 PRO A C 1
ATOM 710 O O . PRO A 1 91 ? 20.702 -0.550 -11.875 1.00 86.38 91 PRO A O 1
ATOM 713 N N . GLN A 1 92 ? 21.157 -2.666 -12.482 1.00 80.12 92 GLN A N 1
ATOM 714 C CA . GLN A 1 92 ? 21.992 -2.964 -11.308 1.00 80.12 92 GLN A CA 1
ATOM 715 C C . GLN A 1 92 ? 23.242 -2.070 -11.207 1.00 80.12 92 GLN A C 1
ATOM 717 O O . GLN A 1 92 ? 23.747 -1.866 -10.108 1.00 80.12 92 GLN A O 1
ATOM 722 N N . ASN A 1 93 ? 23.731 -1.478 -12.301 1.00 78.31 93 ASN A N 1
ATOM 723 C CA . ASN A 1 93 ? 24.914 -0.604 -12.265 1.00 78.31 93 ASN A CA 1
ATOM 724 C C . ASN A 1 93 ? 24.767 0.593 -11.298 1.00 78.31 93 ASN A C 1
ATOM 726 O O . ASN A 1 93 ? 25.763 1.128 -10.816 1.00 78.31 93 ASN A O 1
ATOM 730 N N . ILE A 1 94 ? 23.533 0.981 -10.960 1.00 74.19 94 ILE A N 1
ATOM 731 C CA . ILE A 1 94 ? 23.244 1.965 -9.916 1.00 74.19 94 ILE A CA 1
ATOM 732 C C . ILE A 1 94 ? 23.717 1.446 -8.551 1.00 74.19 94 ILE A C 1
ATOM 734 O O . ILE A 1 94 ? 24.350 2.194 -7.814 1.00 74.19 94 ILE A O 1
ATOM 738 N N . ALA A 1 95 ? 23.483 0.167 -8.246 1.00 67.12 95 ALA A N 1
ATOM 739 C CA . ALA A 1 95 ? 23.975 -0.514 -7.046 1.00 67.12 95 ALA A CA 1
ATOM 740 C C . ALA A 1 95 ? 25.506 -0.612 -7.016 1.00 67.12 95 ALA A C 1
ATOM 742 O O . ALA A 1 95 ? 26.126 -0.466 -5.969 1.00 67.12 95 ALA A O 1
ATOM 743 N N . GLU A 1 96 ? 26.133 -0.843 -8.168 1.00 67.25 96 GLU A N 1
ATOM 744 C CA . GLU A 1 96 ? 27.594 -0.938 -8.279 1.00 67.25 96 GLU A CA 1
ATOM 745 C C . GLU A 1 96 ? 28.268 0.420 -8.045 1.00 67.25 96 GLU A C 1
ATOM 747 O O . GLU A 1 96 ? 29.316 0.492 -7.404 1.00 67.25 96 GLU A O 1
ATOM 752 N N . ALA A 1 97 ? 27.634 1.510 -8.487 1.00 66.06 97 ALA A N 1
ATOM 753 C CA . ALA A 1 97 ? 28.072 2.865 -8.166 1.00 66.06 97 ALA A CA 1
ATOM 754 C C . ALA A 1 97 ? 27.979 3.165 -6.657 1.00 66.06 97 ALA A C 1
ATOM 756 O O . ALA A 1 97 ? 28.861 3.842 -6.128 1.00 66.06 97 ALA A O 1
ATOM 757 N N . VAL A 1 98 ? 26.968 2.622 -5.962 1.00 63.53 98 VAL A N 1
ATOM 758 C CA . VAL A 1 98 ? 26.858 2.682 -4.491 1.00 63.53 98 VAL A CA 1
ATOM 759 C C . VAL A 1 98 ? 28.025 1.943 -3.836 1.00 63.53 98 VAL A C 1
ATOM 761 O O . VAL A 1 98 ? 28.745 2.513 -3.018 1.00 63.53 98 VAL A O 1
ATOM 764 N N . ALA A 1 99 ? 28.262 0.696 -4.255 1.00 61.44 99 ALA A N 1
ATOM 765 C CA . ALA A 1 99 ? 29.326 -0.157 -3.728 1.00 61.44 99 ALA A CA 1
ATOM 766 C C . ALA A 1 99 ? 30.723 0.472 -3.890 1.00 61.44 99 ALA A C 1
ATOM 768 O O . ALA A 1 99 ? 31.567 0.371 -3.003 1.00 61.44 99 ALA A O 1
ATOM 769 N N . ALA A 1 100 ? 30.965 1.153 -5.015 1.00 63.06 100 ALA A N 1
ATOM 770 C CA . ALA A 1 100 ? 32.241 1.798 -5.316 1.00 63.06 100 ALA A CA 1
ATOM 771 C C . ALA A 1 100 ? 32.501 3.076 -4.496 1.00 63.06 100 ALA A C 1
ATOM 773 O O . ALA A 1 100 ? 33.657 3.416 -4.251 1.00 63.06 100 ALA A O 1
ATOM 774 N N . GLN A 1 101 ? 31.453 3.797 -4.085 1.00 61.22 101 GLN A N 1
ATOM 775 C CA . GLN A 1 101 ? 31.568 5.048 -3.319 1.00 61.22 101 GLN A CA 1
ATOM 776 C C . GLN A 1 101 ? 31.549 4.840 -1.806 1.00 61.22 101 GLN A C 1
ATOM 778 O O . GLN A 1 101 ? 31.778 5.780 -1.046 1.00 61.22 101 GLN A O 1
ATOM 783 N N . SER A 1 102 ? 31.264 3.627 -1.348 1.00 56.69 102 SER A N 1
ATOM 784 C CA . SER A 1 102 ? 31.192 3.311 0.074 1.00 56.69 102 SER A CA 1
ATOM 785 C C . SER A 1 102 ? 31.765 1.911 0.334 1.00 56.69 102 SER A C 1
ATOM 787 O O . SER A 1 102 ? 31.032 0.983 0.662 1.00 56.69 102 SER A O 1
ATOM 789 N N . PRO A 1 103 ? 33.092 1.736 0.180 1.00 54.47 103 PRO A N 1
ATOM 790 C CA . PRO A 1 103 ? 33.765 0.450 0.390 1.00 54.47 103 PRO A CA 1
ATOM 791 C C . PRO A 1 103 ? 33.719 -0.048 1.848 1.00 54.47 103 PRO A C 1
ATOM 793 O O . PRO A 1 103 ? 33.920 -1.236 2.087 1.00 54.47 103 PRO A O 1
ATOM 796 N N . ASP A 1 104 ? 33.409 0.825 2.814 1.00 53.91 104 ASP A N 1
ATOM 797 C CA . ASP A 1 104 ? 33.306 0.491 4.247 1.00 53.91 104 ASP A CA 1
ATOM 798 C C . ASP A 1 104 ? 31.985 -0.212 4.629 1.00 53.91 104 ASP A C 1
ATOM 800 O O . ASP A 1 104 ? 31.799 -0.638 5.770 1.00 53.91 104 ASP A O 1
ATOM 804 N N . ILE A 1 105 ? 31.072 -0.383 3.667 1.00 51.25 105 ILE A N 1
ATOM 805 C CA . ILE A 1 105 ? 29.733 -0.966 3.846 1.00 51.25 105 ILE A CA 1
ATOM 806 C C . ILE A 1 105 ? 29.758 -2.479 4.167 1.00 51.25 105 ILE A C 1
ATOM 808 O O . ILE A 1 105 ? 28.768 -3.053 4.614 1.00 51.25 105 ILE A O 1
ATOM 812 N N . VAL A 1 106 ? 30.907 -3.146 4.038 1.00 45.59 106 VAL A N 1
ATOM 813 C CA . VAL A 1 106 ? 31.026 -4.610 4.200 1.00 45.59 106 VAL A CA 1
ATOM 814 C C . VAL A 1 106 ? 31.068 -5.068 5.675 1.00 45.59 106 VAL A C 1
ATOM 816 O O . VAL A 1 106 ? 31.242 -6.255 5.934 1.00 45.59 106 VAL A O 1
ATOM 819 N N . ASN A 1 107 ? 30.908 -4.178 6.667 1.00 45.38 107 ASN A N 1
ATOM 820 C CA . ASN A 1 107 ? 31.131 -4.543 8.078 1.00 45.38 107 ASN A CA 1
ATOM 821 C C . ASN A 1 107 ? 30.033 -4.141 9.082 1.00 45.38 107 ASN A C 1
ATOM 823 O O . ASN A 1 107 ? 30.284 -4.147 10.290 1.00 45.38 107 ASN A O 1
ATOM 827 N N . THR A 1 108 ? 28.814 -3.827 8.632 1.00 46.81 108 THR A N 1
ATOM 828 C CA . THR A 1 108 ? 27.656 -3.640 9.527 1.00 46.81 108 THR A CA 1
ATOM 829 C C . THR A 1 108 ? 26.630 -4.764 9.363 1.00 46.81 108 THR A C 1
ATOM 831 O O . THR A 1 108 ? 26.547 -5.412 8.327 1.00 46.81 108 THR A O 1
ATOM 834 N N . LYS A 1 109 ? 25.874 -5.048 10.434 1.00 45.94 109 LYS A N 1
ATOM 835 C CA . LYS A 1 109 ? 24.862 -6.124 10.525 1.00 45.94 109 LYS A CA 1
ATOM 836 C C . LYS A 1 109 ? 23.588 -5.868 9.697 1.00 45.94 109 LYS A C 1
ATOM 838 O O . LYS A 1 109 ? 22.645 -6.647 9.807 1.00 45.94 109 LYS A O 1
ATOM 843 N N . GLU A 1 110 ? 23.544 -4.781 8.939 1.00 55.16 110 GLU A N 1
ATOM 844 C CA . GLU A 1 110 ? 22.404 -4.402 8.104 1.00 55.16 110 GLU A CA 1
ATOM 845 C C . GLU A 1 110 ? 22.450 -5.177 6.791 1.00 55.16 110 GLU A C 1
ATOM 847 O O . GLU A 1 110 ? 23.518 -5.449 6.238 1.00 55.16 110 GLU A O 1
ATOM 852 N N . SER A 1 111 ? 21.282 -5.579 6.302 1.00 70.19 111 SER A N 1
ATOM 853 C CA . SER A 1 111 ? 21.195 -6.254 5.014 1.00 70.19 111 SER A CA 1
ATOM 854 C C . SER A 1 111 ? 21.625 -5.294 3.900 1.00 70.19 111 SER A C 1
ATOM 856 O O . SER A 1 111 ? 21.349 -4.096 3.942 1.00 70.19 111 SER A O 1
ATOM 858 N N . TRP A 1 112 ? 22.275 -5.819 2.861 1.00 71.81 112 TRP A N 1
ATOM 859 C CA . TRP A 1 112 ? 22.670 -5.046 1.674 1.00 71.81 112 TRP A CA 1
ATOM 860 C C . TRP A 1 112 ? 21.510 -4.221 1.070 1.00 71.81 112 TRP A C 1
ATOM 862 O O . TRP A 1 112 ? 21.706 -3.139 0.517 1.00 71.81 112 TRP A O 1
ATOM 872 N N . GLU A 1 113 ? 20.281 -4.720 1.212 1.00 75.19 113 GLU A N 1
ATOM 873 C CA . GLU A 1 113 ? 19.032 -4.087 0.776 1.00 75.19 113 GLU A CA 1
ATOM 874 C C . GLU A 1 113 ? 18.687 -2.819 1.571 1.00 75.19 113 GLU A C 1
ATOM 876 O O . GLU A 1 113 ? 18.194 -1.839 1.008 1.00 75.19 113 GLU A O 1
ATOM 881 N N . GLU A 1 114 ? 18.953 -2.801 2.875 1.00 75.75 114 GLU A N 1
ATOM 882 C CA . GLU A 1 114 ? 18.752 -1.620 3.721 1.00 75.75 114 GLU A CA 1
ATOM 883 C C . GLU A 1 114 ? 19.747 -0.524 3.346 1.00 75.75 114 GLU A C 1
ATOM 885 O O . GLU A 1 114 ? 19.343 0.612 3.097 1.00 75.75 114 GLU A O 1
ATOM 890 N N . GLN A 1 115 ? 21.015 -0.895 3.171 1.00 77.19 115 GLN A N 1
ATOM 891 C CA . GLN A 1 115 ? 22.095 0.026 2.818 1.00 77.19 115 GLN A CA 1
ATOM 892 C C . GLN A 1 115 ? 21.849 0.703 1.465 1.00 77.19 115 GLN A C 1
ATOM 894 O O . GLN A 1 115 ? 21.995 1.918 1.328 1.00 77.19 115 GLN A O 1
ATOM 899 N N . ILE A 1 116 ? 21.420 -0.059 0.451 1.00 82.00 116 ILE A N 1
ATOM 900 C CA . ILE A 1 116 ? 21.087 0.524 -0.852 1.00 82.00 116 ILE A CA 1
ATOM 901 C C . ILE A 1 116 ? 19.801 1.354 -0.803 1.00 82.00 116 ILE A C 1
ATOM 903 O O . ILE A 1 116 ? 19.718 2.384 -1.470 1.00 82.00 116 ILE A O 1
ATOM 907 N N . THR A 1 117 ? 18.807 0.948 -0.006 1.00 87.81 117 THR A N 1
ATOM 908 C CA . THR A 1 117 ? 17.576 1.730 0.192 1.00 87.81 117 THR A CA 1
ATOM 909 C C . THR A 1 117 ? 17.901 3.099 0.788 1.00 87.81 117 THR A C 1
ATOM 911 O O . THR A 1 117 ? 17.425 4.116 0.276 1.00 87.81 117 THR A O 1
ATOM 914 N N . GLU A 1 118 ? 18.744 3.124 1.823 1.00 86.62 118 GLU A N 1
ATOM 915 C CA . GLU A 1 118 ? 19.199 4.341 2.493 1.00 86.62 118 GLU A CA 1
ATOM 916 C C . GLU A 1 118 ? 20.044 5.216 1.566 1.00 86.62 118 GLU A C 1
ATOM 918 O O . GLU A 1 118 ? 19.734 6.395 1.398 1.00 86.62 118 GLU A O 1
ATOM 923 N N . TYR A 1 119 ? 21.049 4.644 0.897 1.00 84.81 119 TYR A N 1
ATOM 924 C CA . TYR A 1 119 ? 21.902 5.388 -0.031 1.00 84.81 119 TYR A CA 1
ATOM 925 C C . TYR A 1 119 ? 21.096 6.039 -1.162 1.00 84.81 119 TYR A C 1
ATOM 927 O O . TYR A 1 119 ? 21.343 7.182 -1.546 1.00 84.81 119 TYR A O 1
ATOM 935 N N . LEU A 1 120 ? 20.105 5.323 -1.702 1.00 87.44 120 LEU A N 1
ATOM 936 C CA . LEU A 1 120 ? 19.221 5.848 -2.742 1.00 87.44 120 LEU A CA 1
ATOM 937 C C . LEU A 1 120 ? 18.208 6.874 -2.209 1.00 87.44 120 LEU A C 1
ATOM 939 O O . LEU A 1 120 ? 17.465 7.453 -3.006 1.00 87.44 120 LEU A O 1
ATOM 943 N N . GLY A 1 121 ? 18.150 7.093 -0.892 1.00 89.44 121 GLY A N 1
ATOM 944 C CA . GLY A 1 121 ? 17.206 7.990 -0.229 1.00 89.44 121 GLY A CA 1
ATOM 945 C C . GLY A 1 121 ? 15.751 7.549 -0.384 1.00 89.44 121 GLY A C 1
ATOM 946 O O . GLY A 1 121 ? 14.842 8.381 -0.313 1.00 89.44 121 GLY A O 1
ATOM 947 N N . VAL A 1 122 ? 15.512 6.263 -0.658 1.00 92.38 122 VAL A N 1
ATOM 948 C CA . VAL A 1 122 ? 14.167 5.731 -0.879 1.00 92.38 122 VAL A CA 1
ATOM 949 C C . VAL A 1 122 ? 13.504 5.491 0.465 1.00 92.38 122 VAL A C 1
ATOM 951 O O . VAL A 1 122 ? 14.001 4.743 1.299 1.00 92.38 122 VAL A O 1
ATOM 954 N N . THR A 1 123 ? 12.332 6.083 0.660 1.00 92.38 123 THR A N 1
ATOM 955 C CA . THR A 1 123 ? 11.528 5.876 1.871 1.00 92.38 123 THR A CA 1
ATOM 956 C C . THR A 1 123 ? 10.221 5.174 1.535 1.00 92.38 123 THR A C 1
ATOM 958 O O . THR A 1 123 ? 9.801 5.133 0.378 1.00 92.38 123 THR A O 1
ATOM 961 N N . LYS A 1 124 ? 9.565 4.577 2.530 1.00 89.38 124 LYS A N 1
ATOM 962 C CA . LYS A 1 124 ? 8.224 4.014 2.353 1.00 89.38 124 LYS A CA 1
ATOM 963 C C . LYS A 1 124 ? 7.183 5.108 2.580 1.00 89.38 124 LYS A C 1
ATOM 965 O O . LYS A 1 124 ? 7.258 5.860 3.547 1.00 89.38 124 LYS A O 1
ATOM 970 N N . TYR A 1 125 ? 6.216 5.206 1.678 1.00 88.56 125 TYR A N 1
ATOM 971 C CA . TYR A 1 125 ? 5.072 6.084 1.825 1.00 88.56 125 TYR A CA 1
ATOM 972 C C . TYR A 1 125 ? 4.180 5.572 2.945 1.00 88.56 125 TYR A C 1
ATOM 974 O O . TYR A 1 125 ? 3.620 4.483 2.855 1.00 88.56 125 TYR A O 1
ATOM 982 N N . GLU A 1 126 ? 3.977 6.423 3.938 1.00 81.06 126 GLU A N 1
ATOM 983 C CA . GLU A 1 126 ? 2.960 6.231 4.956 1.00 81.06 126 GLU 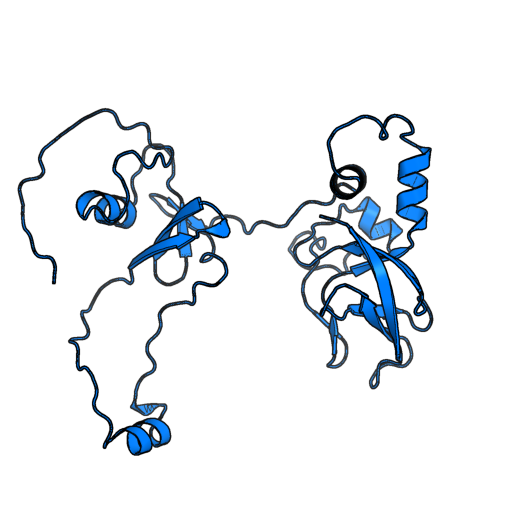A CA 1
ATOM 984 C C . GLU A 1 126 ? 1.877 7.304 4.754 1.00 81.06 126 GLU A C 1
ATOM 986 O O . GLU A 1 126 ? 2.194 8.500 4.674 1.00 81.06 126 GLU A O 1
ATOM 991 N N . PRO A 1 127 ? 0.595 6.921 4.607 1.00 77.06 127 PRO A N 1
ATOM 992 C CA . PRO A 1 127 ? -0.494 7.882 4.548 1.00 77.06 127 PRO A CA 1
ATOM 993 C C . PRO A 1 127 ? -0.477 8.777 5.787 1.00 77.06 127 PRO A C 1
ATOM 995 O O . PRO A 1 127 ? -0.404 8.289 6.915 1.00 77.06 127 PRO A O 1
ATOM 998 N N . ALA A 1 128 ? -0.572 10.093 5.579 1.00 74.56 128 ALA A N 1
ATOM 999 C CA . ALA A 1 128 ? -0.689 11.023 6.691 1.00 74.56 128 ALA A CA 1
ATOM 1000 C C . ALA A 1 128 ? -1.942 10.676 7.516 1.00 74.56 128 ALA A C 1
ATOM 1002 O O . ALA A 1 128 ? -3.000 10.430 6.920 1.00 74.56 128 ALA A O 1
ATOM 1003 N N . PRO A 1 129 ? -1.853 10.673 8.855 1.00 74.19 129 PRO A N 1
ATOM 1004 C CA . PRO A 1 129 ? -3.026 10.456 9.677 1.00 74.19 129 PRO A CA 1
ATOM 1005 C C . PRO A 1 129 ? -4.050 11.573 9.457 1.00 74.19 129 PRO A C 1
ATOM 1007 O O . PRO A 1 129 ? -3.700 12.750 9.346 1.00 74.19 129 PRO A O 1
ATOM 1010 N N . ILE A 1 130 ? -5.328 11.212 9.409 1.00 79.06 130 ILE A N 1
ATOM 1011 C CA . ILE A 1 130 ? -6.430 12.172 9.418 1.00 79.06 130 ILE A CA 1
ATOM 1012 C C . ILE A 1 130 ? -6.631 12.596 10.871 1.00 79.06 130 ILE A C 1
ATOM 1014 O O . ILE A 1 130 ? -6.965 11.773 11.721 1.00 79.06 130 ILE A O 1
ATOM 1018 N N . GLN A 1 131 ? -6.420 13.874 11.166 1.00 71.19 131 GLN A N 1
ATOM 1019 C CA . GLN A 1 131 ? -6.600 14.384 12.521 1.00 71.19 131 GLN A CA 1
ATOM 1020 C C . GLN A 1 131 ? -8.083 14.392 12.910 1.00 71.19 131 GLN A C 1
ATOM 1022 O O . GLN A 1 131 ? -8.936 14.905 12.184 1.00 71.19 131 GLN A O 1
ATOM 1027 N N . SER A 1 132 ? -8.370 13.834 14.081 1.00 77.38 132 SER A N 1
ATOM 1028 C CA . SER A 1 132 ? -9.632 13.943 14.806 1.00 77.38 132 SER A CA 1
ATOM 1029 C C . SER A 1 132 ? -9.358 14.575 16.172 1.00 77.38 132 SER A C 1
ATOM 1031 O O . SER A 1 132 ? -8.225 14.581 16.646 1.00 77.38 132 SER A O 1
ATOM 1033 N N . LYS A 1 133 ? -10.398 15.098 16.829 1.00 78.00 133 LYS A N 1
ATOM 1034 C CA . LYS A 1 133 ? -10.280 15.850 18.089 1.00 78.00 133 LYS A CA 1
ATOM 1035 C C . LYS A 1 133 ? -9.515 15.098 19.194 1.00 78.00 133 LYS A C 1
ATOM 1037 O O . LYS A 1 133 ? -8.847 15.743 19.984 1.00 78.00 133 LYS A O 1
ATOM 1042 N N . ALA A 1 134 ? -9.607 13.766 19.231 1.00 86.44 134 ALA A N 1
ATOM 1043 C CA . ALA A 1 134 ? -9.017 12.925 20.279 1.00 86.44 134 ALA A CA 1
ATOM 1044 C C . ALA A 1 134 ? -8.152 11.766 19.737 1.00 86.44 134 ALA A C 1
ATOM 1046 O O . ALA A 1 134 ? -7.881 10.811 20.461 1.00 86.44 134 ALA A O 1
ATOM 1047 N N . ALA A 1 135 ? -7.794 11.784 18.446 1.00 89.94 135 ALA A N 1
ATOM 1048 C CA . ALA A 1 135 ? -6.988 10.731 17.827 1.00 89.94 135 ALA A CA 1
ATOM 1049 C C . ALA A 1 135 ? -6.447 11.121 16.450 1.00 89.94 135 ALA A C 1
ATOM 1051 O O . ALA A 1 135 ? -7.034 11.928 15.729 1.00 89.94 135 ALA A O 1
ATOM 1052 N N . ASN A 1 136 ? -5.394 10.428 16.036 1.00 90.81 136 ASN A N 1
ATOM 1053 C CA . ASN A 1 136 ? -4.953 10.349 14.653 1.00 90.81 136 ASN A CA 1
ATOM 1054 C C . ASN A 1 136 ? -5.604 9.132 13.988 1.00 90.81 136 ASN A C 1
ATOM 1056 O O . ASN A 1 136 ? -5.560 8.029 14.517 1.00 90.81 136 ASN A O 1
ATOM 1060 N N . LEU A 1 137 ? -6.225 9.305 12.827 1.00 91.38 137 LEU A N 1
ATOM 1061 C CA . LEU A 1 137 ? -6.887 8.212 12.118 1.00 91.38 137 LEU A CA 1
ATOM 1062 C C . LEU A 1 137 ? -6.012 7.732 10.959 1.00 91.38 137 LEU A C 1
ATOM 1064 O O . LEU A 1 137 ? -5.634 8.524 10.097 1.00 91.38 137 LEU A O 1
ATOM 1068 N N . LYS A 1 138 ? -5.730 6.432 10.899 1.00 91.25 138 LYS A N 1
ATOM 1069 C CA . LYS A 1 138 ? -5.025 5.787 9.780 1.00 91.25 138 LYS A CA 1
ATOM 1070 C C . LYS A 1 138 ? -5.940 4.821 9.039 1.00 91.25 138 LYS A C 1
ATOM 1072 O O . LYS A 1 138 ? -7.019 4.492 9.522 1.00 91.25 138 LYS A O 1
ATOM 1077 N N . GLY A 1 139 ? -5.529 4.378 7.851 1.00 89.50 139 GLY A N 1
ATOM 1078 C CA . GLY A 1 139 ? -6.215 3.279 7.165 1.00 89.50 139 GLY A CA 1
ATOM 1079 C C . GLY A 1 139 ? -6.292 2.034 8.055 1.00 89.50 139 GLY A C 1
ATOM 1080 O O . GLY A 1 139 ? -5.475 1.877 8.960 1.00 89.50 139 GLY A O 1
ATOM 1081 N N . LEU A 1 140 ? -7.288 1.178 7.814 1.00 90.06 140 LEU A N 1
ATOM 1082 C CA . LEU A 1 140 ? -7.391 -0.109 8.511 1.00 90.06 140 LEU A CA 1
ATOM 1083 C C . LEU A 1 140 ? -6.1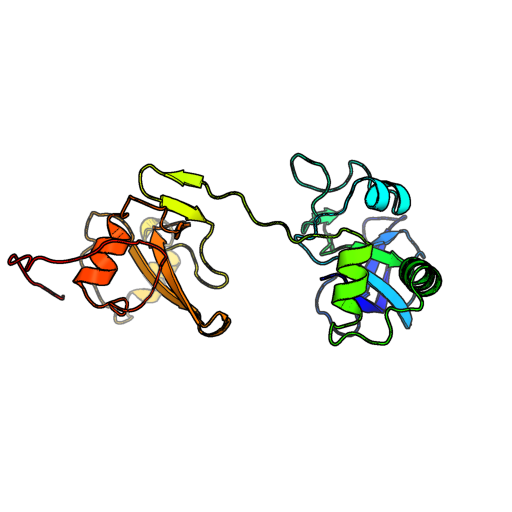20 -0.952 8.293 1.00 90.06 140 LEU A C 1
ATOM 1085 O O . LEU A 1 140 ? -5.493 -0.824 7.233 1.00 90.06 140 LEU A O 1
ATOM 1089 N N . PRO A 1 141 ? -5.748 -1.817 9.257 1.00 87.31 141 PRO A N 1
ATOM 1090 C CA . PRO A 1 141 ? -4.609 -2.709 9.106 1.00 87.31 141 PRO A CA 1
ATOM 1091 C C . PRO A 1 141 ? -4.784 -3.614 7.885 1.00 87.31 141 PRO A C 1
ATOM 1093 O O . PRO A 1 141 ? -5.902 -3.964 7.489 1.00 87.31 141 PRO A O 1
ATOM 1096 N N . VAL A 1 142 ? -3.661 -4.001 7.280 1.00 82.81 142 VAL A N 1
ATOM 1097 C CA . VAL A 1 142 ? -3.660 -4.881 6.107 1.00 82.81 142 VAL A CA 1
ATOM 1098 C C . VAL A 1 142 ? -4.380 -6.186 6.450 1.00 82.81 142 VAL A C 1
ATOM 1100 O O . VAL A 1 142 ? -4.116 -6.805 7.475 1.00 82.81 142 VAL A O 1
ATOM 1103 N N . GLY A 1 143 ? -5.304 -6.600 5.583 1.00 83.94 143 GLY A N 1
ATOM 1104 C CA . GLY A 1 143 ? -6.101 -7.814 5.775 1.00 83.94 143 GLY A CA 1
ATOM 1105 C C . GLY A 1 143 ? -7.409 -7.614 6.546 1.00 83.94 143 GLY A C 1
ATOM 1106 O O . GLY A 1 143 ? -8.240 -8.518 6.522 1.00 83.94 143 GLY A O 1
ATOM 1107 N N . LEU A 1 144 ? -7.651 -6.445 7.155 1.00 85.62 144 LEU A N 1
ATOM 1108 C CA . LEU A 1 144 ? -8.936 -6.133 7.782 1.00 85.62 144 LEU A CA 1
ATOM 1109 C C . LEU A 1 144 ? -9.862 -5.401 6.789 1.00 85.62 144 LEU A C 1
ATOM 1111 O O . LEU A 1 144 ? -9.587 -4.250 6.432 1.00 85.62 144 LEU A O 1
ATOM 1115 N N . PRO A 1 145 ? -10.960 -6.027 6.322 1.00 85.44 145 PRO A N 1
ATOM 1116 C CA . PRO A 1 145 ? -11.901 -5.364 5.430 1.00 85.44 145 PRO A CA 1
ATOM 1117 C C . PRO A 1 145 ? -12.737 -4.314 6.171 1.00 85.44 145 PRO A C 1
ATOM 1119 O O . PRO A 1 145 ? -12.974 -4.401 7.375 1.00 85.44 145 PRO A O 1
ATOM 1122 N N . VAL A 1 146 ? -13.245 -3.336 5.418 1.00 90.19 146 VAL A N 1
ATOM 1123 C CA . VAL A 1 146 ? -14.267 -2.412 5.923 1.00 90.19 146 VAL A CA 1
ATOM 1124 C C . VAL A 1 146 ? -15.533 -3.206 6.222 1.00 90.19 146 VAL A C 1
ATOM 1126 O O . VAL A 1 146 ? -16.039 -3.909 5.349 1.00 90.19 146 VAL A O 1
ATOM 1129 N N . TYR A 1 147 ? -16.063 -3.054 7.434 1.00 85.38 147 TYR A N 1
ATOM 1130 C CA . TYR A 1 147 ? -17.361 -3.623 7.771 1.00 85.38 147 TYR A CA 1
ATOM 1131 C C . TYR A 1 147 ? -18.469 -2.933 6.966 1.00 85.38 147 TYR A C 1
ATOM 1133 O O . TYR A 1 147 ? -18.672 -1.711 7.059 1.00 85.38 147 TYR A O 1
ATOM 1141 N N . ASP A 1 148 ? -19.188 -3.736 6.191 1.00 85.19 148 ASP A N 1
ATOM 1142 C CA . ASP A 1 148 ? -20.402 -3.351 5.487 1.00 85.19 148 ASP A CA 1
ATOM 1143 C C . ASP A 1 148 ? -21.316 -4.569 5.338 1.00 85.19 148 ASP A C 1
ATOM 1145 O O . ASP A 1 148 ? -20.837 -5.688 5.147 1.00 85.19 148 ASP A O 1
ATOM 1149 N N . ILE A 1 149 ? -22.625 -4.348 5.423 1.00 85.88 149 ILE A N 1
ATOM 1150 C CA . ILE A 1 149 ? -23.636 -5.372 5.146 1.00 85.88 149 ILE A CA 1
ATOM 1151 C C . ILE A 1 149 ? -24.467 -4.877 3.971 1.00 85.88 149 ILE A C 1
ATOM 1153 O O . ILE A 1 149 ? -25.072 -3.806 4.031 1.00 85.88 149 ILE A O 1
ATOM 1157 N N . GLU A 1 150 ? -24.500 -5.667 2.900 1.00 83.56 150 GLU A N 1
ATOM 1158 C CA . GLU A 1 150 ? -25.304 -5.349 1.725 1.00 83.56 150 GLU A CA 1
ATOM 1159 C C . GLU A 1 150 ? -26.799 -5.513 2.009 1.00 83.56 150 GLU A C 1
ATOM 1161 O O . GLU A 1 150 ? -27.239 -6.441 2.689 1.00 83.56 150 GLU A O 1
ATOM 1166 N N . GLY A 1 151 ? -27.603 -4.610 1.447 1.00 84.00 151 GLY A N 1
ATOM 1167 C CA . GLY A 1 151 ? -29.057 -4.703 1.536 1.00 84.00 151 GLY A CA 1
ATOM 1168 C C . GLY A 1 151 ? -29.591 -5.848 0.675 1.00 84.00 151 GLY A C 1
ATOM 1169 O O . GLY A 1 151 ? -29.271 -5.932 -0.512 1.00 84.00 151 GLY A O 1
ATOM 1170 N N . ALA A 1 152 ? -30.458 -6.687 1.246 1.00 87.00 152 ALA A N 1
ATOM 1171 C CA . ALA A 1 152 ? -31.042 -7.853 0.573 1.00 87.00 152 ALA A CA 1
ATOM 1172 C C . ALA A 1 152 ? -31.739 -7.508 -0.761 1.00 87.00 152 ALA A C 1
ATOM 1174 O O . ALA A 1 152 ? -31.651 -8.265 -1.726 1.00 87.00 152 ALA A O 1
ATOM 1175 N N . GLU A 1 153 ? -32.353 -6.325 -0.855 1.00 83.81 153 GLU A N 1
ATOM 1176 C CA . GLU A 1 153 ? -33.018 -5.822 -2.066 1.00 83.81 153 GLU A CA 1
ATOM 1177 C C . GLU A 1 153 ? -32.080 -5.688 -3.276 1.00 83.81 153 GLU A C 1
ATOM 1179 O O . GLU A 1 153 ? -32.522 -5.797 -4.419 1.00 83.81 153 GLU A O 1
ATOM 1184 N N . ARG A 1 154 ? -30.775 -5.484 -3.049 1.00 87.00 154 ARG A N 1
ATOM 1185 C CA . ARG A 1 154 ? -29.774 -5.395 -4.125 1.00 87.00 154 ARG A CA 1
ATOM 1186 C C . ARG A 1 154 ? -29.385 -6.762 -4.683 1.00 87.00 154 ARG A C 1
ATOM 1188 O O . ARG A 1 154 ? -28.794 -6.834 -5.759 1.00 87.00 154 ARG A O 1
ATOM 1195 N N . HIS A 1 155 ? -29.713 -7.843 -3.973 1.00 88.94 155 HIS A N 1
ATOM 1196 C CA . HIS A 1 155 ? -29.264 -9.198 -4.286 1.00 88.94 155 HIS A CA 1
ATOM 1197 C C . HIS A 1 155 ? -30.415 -10.221 -4.296 1.00 88.94 155 HIS A C 1
ATOM 1199 O O . HIS A 1 155 ? -30.304 -11.272 -3.660 1.00 88.94 155 HIS A O 1
ATOM 1205 N N . PRO A 1 156 ? -31.500 -9.991 -5.063 1.00 89.44 156 PRO A N 1
ATOM 1206 C CA . PRO A 1 156 ? -32.698 -10.834 -5.022 1.00 89.44 156 PRO A CA 1
ATOM 1207 C C . PRO A 1 156 ? -32.421 -12.297 -5.397 1.00 89.44 156 PRO A C 1
ATOM 1209 O O . PRO A 1 156 ? -33.002 -13.205 -4.811 1.00 89.44 156 PRO A O 1
ATOM 1212 N N . TYR A 1 157 ? -31.490 -12.548 -6.323 1.00 91.62 157 TYR A N 1
ATOM 1213 C CA . TYR A 1 157 ? -31.093 -13.909 -6.699 1.00 91.62 157 TYR A CA 1
ATOM 1214 C C . TYR A 1 157 ? -30.348 -14.647 -5.581 1.00 91.62 157 TYR A C 1
ATOM 1216 O O . TYR A 1 157 ? -30.560 -15.844 -5.395 1.00 91.62 157 TYR A O 1
ATOM 1224 N N . ALA A 1 158 ? -29.478 -13.948 -4.843 1.00 87.31 158 ALA A N 1
ATOM 1225 C CA . ALA A 1 158 ? -28.758 -14.541 -3.719 1.00 87.31 158 ALA A CA 1
ATOM 1226 C C . ALA A 1 158 ? -29.731 -14.860 -2.582 1.00 87.31 158 ALA A C 1
ATOM 1228 O O . ALA A 1 158 ? -29.708 -15.969 -2.063 1.00 87.31 158 ALA A O 1
ATOM 1229 N N . VAL A 1 159 ? -30.640 -13.927 -2.276 1.00 89.06 159 VAL A N 1
ATOM 1230 C CA . VAL A 1 159 ? -31.711 -14.129 -1.292 1.00 89.06 159 VAL A CA 1
ATOM 1231 C C . VAL A 1 159 ? -32.557 -15.343 -1.664 1.00 89.06 159 VAL A C 1
ATOM 1233 O O . VAL A 1 159 ? -32.678 -16.251 -0.853 1.00 89.06 159 VAL A O 1
ATOM 1236 N N . ALA A 1 160 ? -33.058 -15.420 -2.902 1.00 92.19 160 ALA A N 1
ATOM 1237 C CA . ALA A 1 160 ? -33.876 -16.544 -3.361 1.00 92.19 160 ALA A CA 1
ATOM 1238 C C . ALA A 1 160 ? -33.163 -17.898 -3.222 1.00 92.19 160 ALA A C 1
ATOM 1240 O O . ALA A 1 160 ? -33.785 -18.883 -2.837 1.00 92.19 160 ALA A O 1
ATOM 1241 N N . ARG A 1 161 ? -31.855 -17.947 -3.507 1.00 92.62 161 ARG A N 1
ATOM 1242 C CA . ARG A 1 161 ? -31.046 -19.167 -3.379 1.00 92.62 161 ARG A CA 1
ATOM 1243 C C . ARG A 1 161 ? -30.827 -19.590 -1.924 1.00 92.62 161 ARG A C 1
ATOM 1245 O O . ARG A 1 161 ? -30.626 -20.771 -1.679 1.00 92.62 161 ARG A O 1
ATOM 1252 N N . LEU A 1 162 ? -30.831 -18.639 -0.994 1.00 90.44 162 LEU A N 1
ATOM 1253 C CA . LEU A 1 162 ? -30.552 -18.865 0.424 1.00 90.44 162 LEU A CA 1
ATOM 1254 C C . LEU A 1 162 ? -31.826 -19.016 1.274 1.00 90.44 162 LEU A C 1
ATOM 1256 O O . LEU A 1 162 ? -31.717 -19.141 2.486 1.00 90.44 162 LEU A O 1
ATOM 1260 N N . MET A 1 163 ? -33.025 -19.007 0.675 1.00 90.00 163 MET A N 1
ATOM 1261 C CA . MET A 1 163 ? -34.297 -19.051 1.420 1.00 90.00 163 MET A CA 1
ATOM 1262 C C . MET A 1 163 ? -34.475 -20.313 2.272 1.00 90.00 163 MET A C 1
ATOM 1264 O O . MET A 1 163 ? -35.072 -20.233 3.342 1.00 90.00 163 MET A O 1
ATOM 1268 N N . ASP A 1 164 ? -33.972 -21.456 1.801 1.00 91.62 164 ASP A N 1
ATOM 1269 C CA . ASP A 1 164 ? -34.082 -22.742 2.503 1.00 91.62 164 ASP A CA 1
ATOM 1270 C C . ASP A 1 164 ? -32.897 -23.005 3.451 1.00 91.62 164 ASP A C 1
ATOM 1272 O O . ASP A 1 164 ? -32.866 -24.017 4.153 1.00 91.62 164 ASP A O 1
ATOM 1276 N N . GLU A 1 165 ? -31.914 -22.102 3.481 1.00 94.94 165 GLU A N 1
ATOM 1277 C CA . GLU A 1 165 ? -30.741 -22.222 4.339 1.00 94.94 165 GLU A CA 1
ATOM 1278 C C . GLU A 1 165 ? -31.045 -21.704 5.747 1.00 94.94 165 GLU A C 1
ATOM 1280 O O . GLU A 1 165 ? -31.740 -20.704 5.947 1.00 94.94 165 GLU A O 1
ATOM 1285 N N . GLN A 1 166 ? -30.484 -22.368 6.755 1.00 94.38 166 GLN A N 1
ATOM 1286 C CA . GLN A 1 166 ? -30.576 -21.872 8.124 1.00 94.38 166 GLN A CA 1
ATOM 1287 C C . GLN A 1 166 ? -29.712 -20.622 8.295 1.00 94.38 166 GLN A C 1
ATOM 1289 O O . GLN A 1 166 ? -28.527 -20.613 7.963 1.00 94.38 166 GLN A O 1
ATOM 1294 N N . VAL A 1 167 ? -30.302 -19.573 8.868 1.00 88.94 167 VAL A N 1
ATOM 1295 C CA . VAL A 1 167 ? -29.625 -18.298 9.120 1.00 88.94 167 VAL A CA 1
ATOM 1296 C C . VAL A 1 167 ? -29.726 -17.895 10.583 1.00 88.94 167 VAL A C 1
ATOM 1298 O O . VAL A 1 167 ? -30.682 -18.234 11.283 1.00 88.94 167 VAL A O 1
ATOM 1301 N N . ILE A 1 168 ? -28.739 -17.124 11.033 1.00 91.38 168 ILE A N 1
ATOM 1302 C CA . ILE A 1 168 ? -28.791 -16.423 12.313 1.00 91.38 168 ILE A CA 1
ATOM 1303 C C . ILE A 1 168 ? -29.373 -15.038 12.045 1.00 91.38 168 ILE A C 1
ATOM 1305 O O . ILE A 1 168 ? -28.819 -14.270 11.258 1.00 91.38 168 ILE A O 1
ATOM 1309 N N . VAL A 1 169 ? -30.489 -14.723 12.700 1.00 90.75 169 VAL A N 1
ATOM 1310 C CA . VAL A 1 169 ? -31.093 -13.390 12.659 1.00 90.75 169 VAL A CA 1
ATOM 1311 C C . VAL A 1 169 ? -30.665 -12.630 13.904 1.00 90.75 169 VAL A C 1
ATOM 1313 O O . VAL A 1 169 ? -30.897 -13.080 15.023 1.00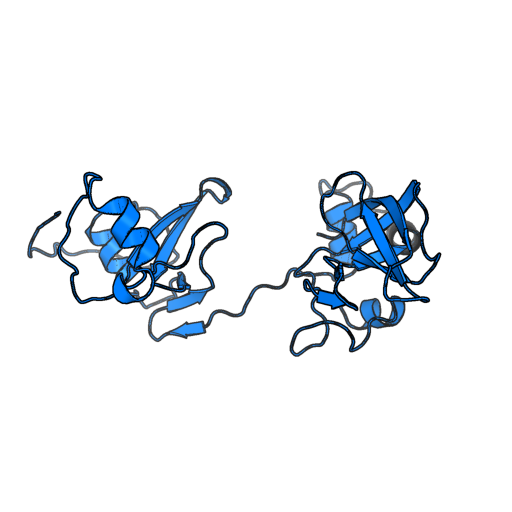 90.75 169 VAL A O 1
ATOM 1316 N N . THR A 1 170 ? -30.052 -11.470 13.700 1.00 91.25 170 THR A N 1
ATOM 1317 C CA . THR A 1 170 ? -29.652 -10.547 14.765 1.00 91.25 170 THR A CA 1
ATOM 1318 C C . THR A 1 170 ? -30.364 -9.214 14.579 1.00 91.25 170 THR A C 1
ATOM 1320 O O . THR A 1 170 ? -30.606 -8.792 13.446 1.00 91.25 170 THR A O 1
ATOM 1323 N N . GLU A 1 171 ? -30.666 -8.516 15.671 1.00 94.00 171 GLU A N 1
ATOM 1324 C CA . GLU A 1 171 ? -31.139 -7.135 15.590 1.00 94.00 171 GLU A CA 1
ATOM 1325 C C . GLU A 1 171 ? -30.046 -6.232 14.997 1.00 94.00 171 GLU A C 1
ATOM 1327 O O . GLU A 1 171 ? -28.875 -6.313 15.378 1.00 94.00 171 GLU A O 1
ATOM 1332 N N . LYS A 1 172 ? -30.416 -5.351 14.059 1.00 88.12 172 LYS A N 1
ATOM 1333 C CA . LYS A 1 172 ? -29.510 -4.297 13.596 1.00 88.12 172 LYS A CA 1
ATOM 1334 C C . LYS A 1 172 ? -29.570 -3.134 14.582 1.00 88.12 172 LYS A C 1
ATOM 1336 O O . LYS A 1 172 ? -30.431 -2.266 14.463 1.00 88.12 172 LYS A O 1
ATOM 1341 N N . ILE A 1 173 ? -28.602 -3.087 15.488 1.00 89.19 173 ILE A N 1
ATOM 1342 C CA . ILE A 1 173 ? -28.432 -1.956 16.398 1.00 89.19 173 ILE A CA 1
ATOM 1343 C C . ILE A 1 173 ? -28.002 -0.714 15.609 1.00 89.19 173 ILE A C 1
ATOM 1345 O O . ILE A 1 173 ? -27.123 -0.771 14.740 1.00 89.19 173 ILE A O 1
ATOM 1349 N N . GLU A 1 174 ? -28.643 0.418 15.892 1.00 85.56 174 GLU A N 1
ATOM 1350 C CA . GLU A 1 174 ? -28.238 1.706 15.339 1.00 85.56 174 GLU A CA 1
ATOM 1351 C C . GLU A 1 174 ? -27.126 2.303 16.200 1.00 85.56 174 GLU A C 1
ATOM 1353 O O . GLU A 1 174 ? -27.276 2.489 17.406 1.00 85.56 174 GLU A O 1
ATOM 1358 N N . GLY A 1 175 ? -25.983 2.580 15.582 1.00 86.62 175 GLY A N 1
ATOM 1359 C CA . GLY A 1 175 ? -24.798 2.994 16.311 1.00 86.62 175 GLY A CA 1
ATOM 1360 C C . GLY A 1 175 ? -23.593 3.165 15.404 1.00 86.62 175 GLY A C 1
ATOM 1361 O O . GLY A 1 175 ? -23.698 3.317 14.187 1.00 86.62 175 GLY A O 1
ATOM 1362 N N . MET A 1 176 ? -22.416 3.146 16.016 1.00 86.94 176 MET A N 1
ATOM 1363 C CA . MET A 1 176 ? -21.150 3.287 15.310 1.00 86.94 176 MET A CA 1
ATOM 1364 C C . MET A 1 176 ? -20.442 1.936 15.227 1.00 86.94 176 MET A C 1
ATOM 1366 O O . MET A 1 176 ? -20.446 1.167 16.18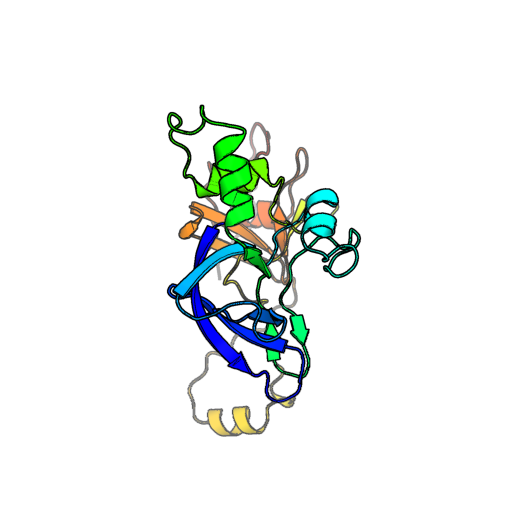4 1.00 86.94 176 MET A O 1
ATOM 1370 N N . ASN A 1 177 ? -19.792 1.658 14.096 1.00 89.62 177 ASN A N 1
ATOM 1371 C CA . ASN A 1 177 ? -18.969 0.459 13.970 1.00 89.62 177 ASN A CA 1
ATOM 1372 C C . ASN A 1 177 ? -17.650 0.635 14.735 1.00 89.62 177 ASN A C 1
ATOM 1374 O O . ASN A 1 177 ? -16.923 1.606 14.508 1.00 89.62 177 ASN A O 1
ATOM 1378 N N . PHE A 1 178 ? -17.361 -0.342 15.588 1.00 90.44 178 PHE A N 1
ATOM 1379 C CA . PHE A 1 178 ? -16.168 -0.461 16.411 1.00 90.44 178 PHE A CA 1
ATOM 1380 C C . PHE A 1 178 ? -15.599 -1.872 16.245 1.00 90.44 178 PHE A C 1
ATOM 1382 O O . PHE A 1 178 ? -16.354 -2.842 16.170 1.00 90.44 178 PHE A O 1
ATOM 1389 N N . SER A 1 179 ? -14.276 -1.996 16.190 1.00 91.75 179 SER A N 1
ATOM 1390 C CA . SER A 1 179 ? -13.612 -3.297 16.286 1.00 91.75 179 SER A CA 1
ATOM 1391 C C . SER A 1 179 ? -12.270 -3.185 16.997 1.00 91.75 179 SER A C 1
ATOM 1393 O O . SER A 1 179 ? -11.602 -2.152 16.928 1.00 91.75 179 SER A O 1
ATOM 1395 N N . VAL A 1 180 ? -11.876 -4.276 17.651 1.00 93.19 180 VAL A N 1
ATOM 1396 C CA . VAL A 1 180 ? -10.529 -4.481 18.188 1.00 93.19 180 VAL A CA 1
ATOM 1397 C C . VAL A 1 180 ? -9.908 -5.641 17.425 1.00 93.19 180 VAL A C 1
ATOM 1399 O O . VAL A 1 180 ? -10.536 -6.687 17.263 1.00 93.19 180 VAL A O 1
ATOM 1402 N N . THR A 1 181 ? -8.700 -5.458 16.910 1.00 91.25 181 THR A N 1
ATOM 1403 C CA . THR A 1 181 ? -8.017 -6.466 16.094 1.00 91.25 181 THR A CA 1
ATOM 1404 C C . THR A 1 181 ? -6.603 -6.655 16.599 1.00 91.25 181 THR A C 1
ATOM 1406 O O . THR A 1 181 ? -5.860 -5.687 16.708 1.00 91.25 181 THR A O 1
ATOM 1409 N N . TYR A 1 182 ? -6.220 -7.899 16.866 1.00 89.50 182 TYR A N 1
ATOM 1410 C CA . TYR A 1 182 ? -4.834 -8.260 17.133 1.00 89.50 182 TYR A CA 1
ATOM 1411 C C . TYR A 1 182 ? -4.178 -8.751 15.839 1.00 89.50 182 TYR A C 1
ATOM 1413 O O . TYR A 1 182 ? -4.610 -9.749 15.261 1.00 89.50 182 TYR A O 1
ATOM 1421 N N . ALA A 1 183 ? -3.160 -8.036 15.366 1.00 85.44 183 ALA A N 1
ATOM 1422 C CA . ALA A 1 183 ? -2.344 -8.448 14.233 1.00 85.44 183 ALA A CA 1
ATOM 1423 C C . ALA A 1 183 ? -1.102 -9.178 14.743 1.00 85.44 183 ALA A C 1
ATOM 1425 O O . ALA A 1 183 ? -0.142 -8.555 15.196 1.00 85.44 183 ALA A O 1
ATOM 1426 N N . SER A 1 184 ? -1.106 -10.505 14.625 1.00 81.44 184 SER A N 1
ATOM 1427 C CA . SER A 1 184 ? -0.006 -11.356 15.091 1.00 81.44 184 SER A CA 1
ATOM 1428 C C . SER A 1 184 ? 1.323 -11.076 14.384 1.00 81.44 184 SER A C 1
ATOM 1430 O O . SER A 1 184 ? 2.375 -11.231 14.989 1.00 81.44 184 SER A O 1
ATOM 1432 N N . ALA A 1 185 ? 1.287 -10.649 13.117 1.00 78.06 185 ALA A N 1
ATOM 1433 C CA . ALA A 1 185 ? 2.489 -10.325 12.346 1.00 78.06 185 ALA A CA 1
ATOM 1434 C C . ALA A 1 185 ? 3.233 -9.085 12.875 1.00 78.06 185 ALA A C 1
ATOM 1436 O O . ALA A 1 185 ? 4.438 -8.970 12.681 1.00 78.06 185 ALA A O 1
ATOM 1437 N N . GLU A 1 186 ? 2.516 -8.171 13.531 1.00 81.12 186 GLU A N 1
ATOM 1438 C CA . GLU A 1 186 ? 3.059 -6.924 14.086 1.00 81.12 186 GLU A CA 1
ATOM 1439 C C . GLU A 1 186 ? 3.100 -6.942 15.621 1.00 81.12 186 GLU A C 1
ATOM 1441 O O . GLU A 1 186 ? 3.512 -5.958 16.228 1.00 81.12 186 GLU A O 1
ATOM 1446 N N . ASP A 1 187 ? 2.633 -8.033 16.241 1.00 82.50 187 ASP A N 1
ATOM 1447 C CA . ASP A 1 187 ? 2.359 -8.143 17.679 1.00 82.50 187 ASP A CA 1
ATOM 1448 C C . ASP A 1 187 ? 1.608 -6.914 18.234 1.00 82.50 187 ASP A C 1
ATOM 1450 O O . ASP A 1 187 ? 1.953 -6.318 19.258 1.00 82.50 187 ASP A O 1
ATOM 1454 N N . LYS A 1 188 ? 0.578 -6.475 17.495 1.00 86.75 188 LYS A N 1
ATOM 1455 C CA . LYS A 1 188 ? -0.079 -5.183 17.723 1.00 86.75 188 LYS A CA 1
ATOM 1456 C C . LYS A 1 188 ? -1.593 -5.284 17.821 1.00 86.75 188 LYS A C 1
ATOM 1458 O O . LYS A 1 188 ? -2.239 -5.963 17.027 1.00 86.75 188 LYS A O 1
ATOM 1463 N N . ILE A 1 189 ? -2.168 -4.546 18.770 1.00 91.06 189 ILE A N 1
ATOM 1464 C CA . ILE A 1 189 ? -3.611 -4.357 18.912 1.00 91.06 189 ILE A CA 1
ATOM 1465 C C . ILE A 1 189 ? -4.016 -3.041 18.247 1.00 91.06 189 ILE A C 1
ATOM 1467 O O . ILE A 1 189 ? -3.469 -1.973 18.529 1.00 91.06 189 ILE A O 1
ATOM 1471 N N . TYR A 1 190 ? -5.028 -3.123 17.393 1.00 92.62 190 TYR A N 1
ATOM 1472 C CA . TYR A 1 190 ? -5.674 -1.994 16.746 1.00 92.62 190 TYR A CA 1
ATOM 1473 C C . TYR A 1 190 ? -7.075 -1.809 17.297 1.00 92.62 190 TYR A C 1
ATOM 1475 O O . TYR A 1 190 ? -7.851 -2.759 17.358 1.00 92.62 190 TYR A O 1
ATOM 1483 N N . VAL A 1 191 ? -7.416 -0.566 17.619 1.00 94.25 191 VAL A N 1
ATOM 1484 C CA . VAL A 1 191 ? -8.796 -0.146 17.847 1.00 94.25 191 VAL A CA 1
ATOM 1485 C C . VAL A 1 191 ? -9.255 0.645 16.633 1.00 94.25 191 VAL A C 1
ATOM 1487 O O . VAL A 1 191 ? -8.598 1.603 16.220 1.00 94.25 191 VAL A O 1
ATOM 1490 N N . ASN A 1 192 ? -10.376 0.241 16.045 1.00 94.06 192 ASN A N 1
ATOM 1491 C CA . ASN A 1 192 ? -10.834 0.754 14.764 1.00 94.06 192 ASN A CA 1
ATOM 1492 C C . ASN A 1 192 ? -12.258 1.302 14.843 1.00 94.06 192 ASN A C 1
ATOM 1494 O O . ASN A 1 192 ? -13.103 0.825 15.600 1.00 94.06 192 ASN A O 1
ATOM 1498 N N . GLN A 1 193 ? -12.520 2.266 13.972 1.00 92.31 193 GLN A N 1
ATOM 1499 C CA . GLN A 1 193 ? -13.846 2.640 13.497 1.00 92.31 193 GLN A CA 1
ATOM 1500 C C . GLN A 1 193 ? -14.037 2.125 12.063 1.00 92.31 193 GLN A C 1
ATOM 1502 O O . GLN A 1 193 ? -13.061 1.751 11.414 1.00 92.31 193 GLN A O 1
ATOM 1507 N N . ARG A 1 194 ? -15.263 2.194 11.522 1.00 88.06 194 ARG A N 1
ATOM 1508 C CA . ARG A 1 194 ? -15.662 1.599 10.221 1.00 88.06 194 ARG A CA 1
ATOM 1509 C C . ARG A 1 194 ? -14.589 1.571 9.123 1.00 88.06 194 ARG A C 1
ATOM 1511 O O . ARG A 1 194 ? -14.453 0.564 8.441 1.00 88.06 194 ARG A O 1
ATOM 1518 N N . LYS A 1 195 ? -13.884 2.685 8.899 1.00 90.75 195 LYS A N 1
ATOM 1519 C CA . LYS A 1 195 ? -12.906 2.833 7.804 1.00 90.75 195 LYS A CA 1
ATOM 1520 C C . LYS A 1 195 ? -11.473 3.106 8.258 1.00 90.75 195 LYS A C 1
ATOM 1522 O O . LYS A 1 195 ? -10.604 3.237 7.401 1.00 90.75 195 LYS A O 1
ATOM 1527 N N . HIS A 1 196 ? -11.229 3.244 9.560 1.00 93.56 196 HIS A N 1
ATOM 1528 C CA . HIS A 1 196 ? -9.946 3.735 10.051 1.00 93.56 196 HIS A CA 1
ATOM 1529 C C . HIS A 1 196 ? -9.549 3.105 11.377 1.00 93.56 196 HIS A C 1
ATOM 1531 O O . HIS A 1 196 ? -10.378 2.936 12.268 1.00 93.56 196 HIS A O 1
ATOM 1537 N N . THR A 1 197 ? -8.256 2.876 11.534 1.00 94.25 197 THR A N 1
ATOM 1538 C CA . THR A 1 197 ? -7.626 2.655 12.829 1.00 94.25 197 THR A CA 1
ATOM 1539 C C . THR A 1 197 ? -7.479 3.974 13.567 1.00 94.25 197 THR A C 1
ATOM 1541 O O . THR A 1 197 ? -7.184 5.007 12.968 1.00 94.25 197 THR A O 1
ATOM 1544 N N . ILE A 1 198 ? -7.671 3.926 14.878 1.00 94.12 198 ILE A N 1
ATOM 1545 C CA . ILE A 1 198 ? -7.549 5.059 15.783 1.00 94.12 198 ILE A CA 1
ATOM 1546 C C . ILE A 1 198 ? -6.200 4.946 16.484 1.00 94.12 198 ILE A C 1
ATOM 1548 O O . ILE A 1 198 ? -5.993 4.061 17.309 1.00 94.12 198 ILE A O 1
ATOM 1552 N N . GLU A 1 199 ? -5.285 5.850 16.174 1.00 91.56 199 GLU A N 1
ATOM 1553 C CA . GLU A 1 199 ? -4.036 6.027 16.903 1.00 91.56 199 GLU A CA 1
ATOM 1554 C C . GLU A 1 199 ? -4.231 7.079 18.001 1.00 91.56 199 GLU A C 1
ATOM 1556 O O . GLU A 1 199 ? -4.620 8.214 17.696 1.00 91.56 199 GLU A O 1
ATOM 1561 N N . PRO A 1 200 ? -3.984 6.733 19.274 1.00 89.75 200 PRO A N 1
ATOM 1562 C CA . PRO A 1 200 ? -4.046 7.696 20.364 1.00 89.75 200 PRO A CA 1
ATOM 1563 C C . PRO A 1 200 ? -3.068 8.850 20.174 1.00 89.75 200 PRO A C 1
ATOM 1565 O O . PRO A 1 200 ? -2.012 8.707 19.556 1.00 89.75 200 PRO A O 1
ATOM 1568 N N . ILE A 1 201 ? -3.444 9.995 20.727 1.00 86.88 201 ILE A N 1
ATOM 1569 C CA . ILE A 1 201 ? -2.609 11.189 20.813 1.00 86.88 201 ILE A CA 1
ATOM 1570 C C . ILE A 1 201 ? -2.393 11.520 22.289 1.00 86.88 201 ILE A C 1
ATOM 1572 O O . ILE A 1 201 ? -3.182 11.122 23.143 1.00 86.88 201 ILE A O 1
ATOM 1576 N N . GLU A 1 202 ? -1.314 12.229 22.596 1.00 85.06 202 GLU A N 1
ATOM 1577 C CA . GLU A 1 202 ? -0.993 12.592 23.974 1.00 85.06 202 GLU A CA 1
ATOM 1578 C C . GLU A 1 202 ? -2.050 13.542 24.566 1.00 85.06 202 GLU A C 1
ATOM 1580 O O . GLU A 1 202 ? -2.502 14.473 23.900 1.00 85.06 202 GLU A O 1
ATOM 1585 N N . GLY A 1 203 ? -2.436 13.300 25.824 1.00 84.81 203 GLY A N 1
ATOM 1586 C CA . GLY A 1 203 ? -3.355 14.155 26.585 1.00 84.81 203 GLY A CA 1
ATOM 1587 C C . GLY A 1 203 ? -4.848 13.971 26.291 1.00 84.81 203 GLY A C 1
ATOM 1588 O O . GLY A 1 203 ? -5.666 14.596 26.958 1.00 84.81 203 GLY A O 1
ATOM 1589 N N . GLU A 1 204 ? -5.224 13.114 25.340 1.00 87.00 204 GLU A N 1
ATOM 1590 C CA . GLU A 1 204 ? -6.622 12.848 24.980 1.00 87.00 204 GLU A CA 1
ATOM 1591 C C . GLU A 1 204 ? -6.866 11.339 24.846 1.00 87.00 204 GLU A C 1
ATOM 1593 O O . GLU A 1 204 ? -6.003 10.585 24.398 1.00 87.00 204 GLU A O 1
ATOM 1598 N N . THR A 1 205 ? -8.072 10.880 25.193 1.00 86.19 205 THR A N 1
ATOM 1599 C CA . THR A 1 205 ? -8.476 9.480 24.993 1.00 86.19 205 THR A CA 1
ATOM 1600 C C . THR A 1 205 ? -9.694 9.406 24.087 1.00 86.19 205 THR A C 1
ATOM 1602 O O . THR A 1 205 ? -10.777 9.885 24.417 1.00 86.19 205 THR A O 1
ATOM 1605 N N . HIS A 1 206 ? -9.540 8.751 22.938 1.00 91.62 206 HIS A N 1
ATOM 1606 C CA . HIS A 1 206 ? -10.663 8.485 22.048 1.00 91.62 206 HIS A CA 1
ATOM 1607 C C . HIS A 1 206 ? -11.666 7.517 22.695 1.00 91.62 206 HIS A C 1
ATOM 1609 O O . HIS A 1 206 ? -11.276 6.486 23.245 1.00 91.62 206 HIS A O 1
ATOM 1615 N N . PHE A 1 207 ? -12.964 7.788 22.533 1.00 88.94 207 PHE A N 1
ATOM 1616 C CA . PHE A 1 207 ? -14.060 6.999 23.114 1.00 88.94 207 PHE A CA 1
ATOM 1617 C C . PHE A 1 207 ? -13.926 5.482 22.885 1.00 88.94 207 PHE A C 1
ATOM 1619 O O . PHE A 1 207 ? -14.072 4.696 23.812 1.00 88.94 207 PHE A O 1
ATOM 1626 N N . PHE A 1 208 ? -13.581 5.046 21.671 1.00 91.44 208 PHE A N 1
ATOM 1627 C CA . PHE A 1 208 ? -13.379 3.617 21.387 1.00 91.44 208 PHE A CA 1
ATOM 1628 C C . PHE A 1 208 ? -12.171 2.985 22.084 1.00 91.44 208 PHE A C 1
ATOM 1630 O O . PHE A 1 208 ? -12.227 1.804 22.409 1.00 91.44 208 PHE A O 1
ATOM 1637 N N . TRP A 1 209 ? -11.106 3.739 22.365 1.00 91.56 209 TRP A N 1
ATOM 1638 C CA . TRP A 1 209 ? -10.007 3.228 23.190 1.00 91.56 209 TRP A CA 1
ATOM 1639 C C . TRP A 1 209 ? -10.435 3.079 24.647 1.00 91.56 209 TRP A C 1
ATOM 1641 O O . TRP A 1 209 ? -10.111 2.073 25.275 1.00 91.56 209 TRP A O 1
ATOM 1651 N N . GLN A 1 210 ? -11.209 4.037 25.161 1.00 89.31 210 GLN A N 1
ATOM 1652 C CA . GLN A 1 210 ? -11.818 3.929 26.484 1.00 89.31 210 GLN A CA 1
ATOM 1653 C C . GLN A 1 210 ? -12.725 2.693 26.564 1.00 89.31 210 GLN A C 1
ATOM 1655 O O . GLN A 1 210 ? -12.540 1.863 27.446 1.00 89.31 210 GLN A O 1
ATOM 1660 N N . LEU A 1 211 ? -13.625 2.512 25.591 1.00 88.88 211 LEU A N 1
ATOM 1661 C CA . LEU A 1 211 ? -14.528 1.361 25.513 1.00 88.88 211 LEU A CA 1
ATOM 1662 C C . LEU A 1 211 ? -13.764 0.030 25.469 1.00 88.88 211 LEU A C 1
ATOM 1664 O O . LEU A 1 211 ? -14.129 -0.908 26.174 1.00 88.88 211 LEU A O 1
ATOM 1668 N N . ALA A 1 212 ? -12.698 -0.051 24.670 1.00 90.62 212 ALA A N 1
ATOM 1669 C CA . ALA A 1 212 ? -11.889 -1.259 24.543 1.00 90.62 212 ALA A CA 1
ATOM 1670 C C . ALA A 1 212 ? -11.192 -1.635 25.865 1.00 90.62 212 ALA A C 1
ATOM 1672 O O . ALA A 1 212 ? -11.158 -2.811 26.225 1.00 90.62 212 ALA A O 1
ATOM 1673 N N . ARG A 1 213 ? -10.688 -0.639 26.608 1.00 86.81 213 ARG A N 1
ATOM 1674 C CA . ARG A 1 213 ? -10.070 -0.826 27.932 1.00 86.81 213 ARG A CA 1
ATOM 1675 C C . ARG A 1 213 ? -11.103 -1.229 28.985 1.00 86.81 213 ARG A C 1
ATOM 1677 O O . ARG A 1 213 ? -10.906 -2.219 29.681 1.00 86.81 213 ARG A O 1
ATOM 1684 N N . THR A 1 214 ? -12.227 -0.514 29.062 1.00 85.88 214 THR A N 1
ATOM 1685 C CA . THR A 1 214 ? -13.297 -0.787 30.037 1.00 85.88 214 THR A CA 1
ATOM 1686 C C . THR A 1 214 ? -13.894 -2.185 29.871 1.00 85.88 214 THR A C 1
ATOM 1688 O O . THR A 1 214 ? -14.236 -2.817 30.862 1.00 85.88 214 THR A O 1
ATOM 1691 N N . ASN A 1 215 ? -13.970 -2.695 28.639 1.00 85.44 215 ASN A N 1
ATOM 1692 C CA . ASN A 1 215 ? -14.495 -4.033 28.349 1.00 85.44 215 ASN A CA 1
ATOM 1693 C C . ASN A 1 215 ? -13.416 -5.128 28.296 1.00 85.44 215 ASN A C 1
ATOM 1695 O O . ASN A 1 215 ? -13.688 -6.217 27.800 1.00 85.44 215 ASN A O 1
ATOM 1699 N N . TYR A 1 216 ? -12.195 -4.859 28.777 1.00 83.00 216 TYR A N 1
ATOM 1700 C CA . TYR A 1 216 ? -11.088 -5.828 28.814 1.00 83.00 216 TYR A CA 1
ATOM 1701 C C . TYR A 1 216 ? -10.748 -6.453 27.445 1.00 83.00 216 TYR A C 1
ATOM 1703 O O . TYR A 1 216 ? -10.183 -7.542 27.374 1.00 83.00 216 TYR A O 1
ATOM 1711 N N . LEU A 1 217 ? -11.064 -5.758 26.344 1.00 81.94 217 LEU A N 1
ATOM 1712 C CA . LEU A 1 217 ? -10.716 -6.179 24.980 1.00 81.94 217 LEU A CA 1
ATOM 1713 C C . LEU A 1 217 ? -9.248 -5.886 24.647 1.00 81.94 217 LEU A C 1
ATOM 1715 O O . LEU A 1 217 ? -8.718 -6.370 23.649 1.00 81.94 217 LEU A O 1
ATOM 1719 N N . VAL A 1 218 ? -8.602 -5.068 25.476 1.00 76.81 218 VAL A N 1
ATOM 1720 C CA . VAL A 1 218 ? -7.185 -4.726 25.412 1.00 76.81 218 VAL A CA 1
ATOM 1721 C C . VAL A 1 218 ? -6.617 -4.883 26.825 1.00 76.81 218 VAL A C 1
ATOM 1723 O O . VAL A 1 218 ? -7.264 -4.420 27.770 1.00 76.81 218 VAL A O 1
ATOM 1726 N N . PRO A 1 219 ? -5.438 -5.507 27.001 1.00 68.69 219 PRO A N 1
ATOM 1727 C CA . PRO A 1 219 ? -4.779 -5.571 28.302 1.00 68.69 219 PRO A CA 1
ATOM 1728 C C . PRO A 1 219 ? -4.560 -4.171 28.898 1.00 68.69 219 PRO A C 1
ATOM 1730 O O . PRO A 1 219 ? -4.252 -3.220 28.178 1.00 68.69 219 PRO A O 1
ATOM 1733 N N . TRP A 1 220 ? -4.720 -4.030 30.216 1.00 55.56 220 TRP A N 1
ATOM 1734 C CA . TRP A 1 220 ? -4.573 -2.740 30.914 1.00 55.56 220 TRP A CA 1
ATOM 1735 C C . TRP A 1 220 ? -3.146 -2.182 30.856 1.00 55.56 220 TRP A C 1
ATOM 1737 O O . TRP A 1 220 ? -2.946 -0.971 30.897 1.00 55.56 220 TRP A O 1
ATOM 1747 N N . ASP A 1 221 ? -2.170 -3.073 30.740 1.00 54.19 221 ASP A N 1
ATOM 1748 C CA . ASP A 1 221 ? -0.743 -2.828 30.558 1.00 54.19 221 ASP A CA 1
ATOM 1749 C C . ASP A 1 221 ? -0.339 -2.684 29.081 1.00 54.19 221 ASP A C 1
ATOM 1751 O O . ASP A 1 221 ? 0.839 -2.502 28.775 1.00 54.19 221 ASP A O 1
ATOM 1755 N N . TYR A 1 222 ? -1.297 -2.711 28.145 1.00 51.72 222 TYR A N 1
ATOM 1756 C CA . TYR A 1 222 ? -1.020 -2.406 26.747 1.00 51.72 222 TYR A CA 1
ATOM 1757 C C . TYR A 1 222 ? -0.723 -0.910 26.601 1.00 51.72 222 TYR A C 1
ATOM 1759 O O . TYR A 1 222 ? -1.617 -0.065 26.461 1.00 51.72 222 TYR A O 1
ATOM 1767 N N . HIS A 1 223 ? 0.567 -0.585 26.671 1.00 51.41 223 HIS A N 1
ATOM 1768 C CA . HIS A 1 223 ? 1.095 0.764 26.563 1.00 51.41 223 HIS A CA 1
ATOM 1769 C C . HIS A 1 223 ? 0.890 1.313 25.152 1.00 51.41 223 HIS A C 1
ATOM 1771 O O . HIS A 1 223 ? 1.779 1.290 24.304 1.00 51.41 223 HIS A O 1
ATOM 1777 N N . VAL A 1 224 ? -0.283 1.882 24.910 1.00 46.62 224 VAL A N 1
ATOM 1778 C CA . VAL A 1 224 ? -0.387 2.965 23.941 1.00 46.62 224 VAL A CA 1
ATOM 1779 C C . VAL A 1 224 ? -0.036 4.219 24.706 1.00 46.62 224 VAL A C 1
ATOM 1781 O O . VAL A 1 224 ? -0.696 4.482 25.704 1.00 46.62 224 VAL A O 1
ATOM 1784 N N . PHE A 1 225 ? 1.030 4.911 24.302 1.00 36.56 225 PHE A N 1
ATOM 1785 C CA . PHE A 1 225 ? 1.578 6.108 24.944 1.00 36.56 225 PHE A CA 1
ATOM 1786 C C . PHE A 1 225 ? 0.484 7.105 25.369 1.00 36.56 225 PHE A C 1
ATOM 1788 O O . PHE A 1 225 ? 0.135 8.031 24.648 1.00 36.56 225 PHE A O 1
ATOM 1795 N N . THR A 1 226 ? -0.066 6.900 26.558 1.00 34.72 226 THR A N 1
ATOM 1796 C CA . THR A 1 226 ? -0.929 7.819 27.281 1.00 34.72 226 THR A CA 1
ATOM 1797 C C . THR A 1 226 ? -0.414 7.746 28.704 1.00 34.72 226 THR A C 1
ATOM 1799 O O . THR A 1 226 ? -0.713 6.796 29.429 1.00 34.72 226 THR A O 1
ATOM 1802 N N . ASN A 1 227 ? 0.446 8.696 29.066 1.00 31.02 227 ASN A N 1
ATOM 1803 C CA . ASN A 1 227 ? 0.723 8.970 30.466 1.00 31.02 227 ASN A CA 1
ATOM 1804 C C . ASN A 1 227 ? -0.590 9.453 31.074 1.00 31.02 227 ASN A C 1
ATOM 1806 O O . ASN A 1 227 ? -0.920 10.626 30.947 1.00 31.02 227 ASN A O 1
ATOM 1810 N N . ASP A 1 228 ? -1.338 8.550 31.696 1.00 34.19 228 ASP A N 1
ATOM 1811 C CA . ASP A 1 228 ? -2.373 8.959 32.627 1.00 34.19 228 ASP A CA 1
ATOM 1812 C C . ASP A 1 228 ? -2.224 8.153 33.914 1.00 34.19 228 ASP A C 1
ATOM 1814 O O . ASP A 1 228 ? -2.406 6.934 33.975 1.00 34.19 228 ASP A O 1
ATOM 1818 N N . THR A 1 229 ? -1.759 8.858 34.937 1.00 34.03 229 THR A N 1
ATOM 1819 C CA . THR A 1 229 ? -1.556 8.354 36.286 1.00 34.03 229 THR A CA 1
ATOM 1820 C C . THR A 1 229 ? -2.860 8.466 37.080 1.00 34.03 229 THR A C 1
ATOM 1822 O O . THR A 1 229 ? -3.181 9.544 37.565 1.00 34.03 229 THR A O 1
ATOM 1825 N N . THR A 1 230 ? -3.501 7.301 37.261 1.00 41.09 230 THR A N 1
ATOM 1826 C CA . THR A 1 230 ? -4.329 6.841 38.410 1.00 41.09 230 THR A CA 1
ATOM 1827 C C . THR A 1 230 ? -5.730 7.483 38.640 1.00 41.09 230 THR A C 1
ATOM 1829 O O . THR A 1 230 ? -6.125 8.396 37.928 1.00 41.09 230 THR A O 1
ATOM 1832 N N . PRO A 1 231 ? -6.582 6.933 39.544 1.00 51.91 231 PRO A N 1
ATOM 1833 C CA . PRO A 1 231 ? -7.530 5.845 39.251 1.00 51.91 231 PRO A CA 1
ATOM 1834 C C . PRO A 1 231 ? -8.977 6.159 39.715 1.00 51.91 231 PRO A C 1
ATOM 1836 O O . PRO A 1 231 ? -9.202 6.977 40.603 1.00 51.91 231 PRO A O 1
ATOM 1839 N N . GLY A 1 232 ? -9.983 5.437 39.214 1.00 28.34 232 GLY A N 1
ATOM 1840 C CA . GLY A 1 232 ? -11.325 5.489 39.806 1.00 28.34 232 GLY A CA 1
ATOM 1841 C C . GLY A 1 232 ? -12.192 4.297 39.403 1.00 28.34 232 GLY A C 1
ATOM 1842 O O . GLY A 1 232 ? -12.176 3.929 38.228 1.00 28.34 232 GLY A O 1
ATOM 1843 N N . PRO A 1 233 ? -12.938 3.673 40.336 1.00 34.06 233 PRO A N 1
ATOM 1844 C CA . PRO A 1 233 ? -13.945 2.692 39.970 1.00 34.06 233 PRO A CA 1
ATOM 1845 C C . PRO A 1 233 ? -15.098 3.447 39.309 1.00 34.06 233 PRO A C 1
ATOM 1847 O O . PRO A 1 233 ? -15.708 4.324 39.920 1.00 34.06 233 PRO A O 1
ATOM 1850 N N . ILE A 1 234 ? -15.383 3.129 38.050 1.00 37.66 234 ILE A N 1
ATOM 1851 C CA . ILE A 1 234 ? -16.641 3.536 37.433 1.00 37.66 234 ILE A CA 1
ATOM 1852 C C . ILE A 1 234 ? -17.612 2.390 37.695 1.00 37.66 234 ILE A C 1
ATOM 1854 O O . ILE A 1 234 ? -17.702 1.441 36.921 1.00 37.66 234 ILE A O 1
ATOM 1858 N N . ASP A 1 235 ? -18.288 2.466 38.839 1.00 32.69 235 ASP A N 1
ATOM 1859 C CA . ASP A 1 235 ? -19.544 1.754 39.042 1.00 32.69 235 ASP A CA 1
ATOM 1860 C C . ASP A 1 235 ? -20.550 2.271 38.007 1.00 32.69 235 ASP A C 1
ATOM 1862 O O . ASP A 1 235 ? -20.860 3.465 37.980 1.00 32.69 235 ASP A O 1
ATOM 1866 N N . GLY A 1 236 ? -21.071 1.383 37.157 1.00 29.92 236 GLY A N 1
ATOM 1867 C CA . GLY A 1 236 ? -22.207 1.726 36.305 1.00 29.92 236 GLY A CA 1
ATOM 1868 C C . GLY A 1 236 ? -22.352 0.913 35.025 1.00 29.92 236 GLY A C 1
ATOM 1869 O O . GLY A 1 236 ? -22.040 1.416 33.955 1.00 29.92 236 GLY A O 1
ATOM 1870 N N . TRP A 1 237 ? -22.971 -0.260 35.183 1.00 26.22 237 TRP A N 1
ATOM 1871 C CA . TRP A 1 237 ? -23.727 -1.039 34.190 1.00 26.22 237 TRP A CA 1
ATOM 1872 C C . TRP A 1 237 ? -22.964 -1.904 33.171 1.00 26.22 237 TRP A C 1
ATOM 1874 O O . TRP A 1 237 ? -22.349 -1.440 32.215 1.00 26.22 237 TRP A O 1
ATOM 1884 N N . THR A 1 238 ? -23.119 -3.209 33.417 1.00 36.47 238 THR A N 1
ATOM 1885 C CA . THR A 1 238 ? -23.101 -4.351 32.494 1.00 36.47 238 THR A CA 1
ATOM 1886 C C . THR A 1 238 ? -24.167 -4.143 31.392 1.00 36.47 238 THR A C 1
ATOM 1888 O O . THR A 1 238 ? -25.099 -3.367 31.577 1.00 36.47 238 THR A O 1
ATOM 1891 N N . ASP A 1 239 ? -24.059 -4.686 30.181 1.00 25.30 239 ASP A N 1
ATOM 1892 C CA . ASP A 1 239 ? -24.043 -6.116 29.889 1.00 25.30 239 ASP A CA 1
ATOM 1893 C C . ASP A 1 239 ? -23.227 -6.439 28.633 1.00 25.30 239 ASP A C 1
ATOM 1895 O O . ASP A 1 239 ? -23.331 -5.802 27.585 1.00 25.30 239 ASP A O 1
ATOM 1899 N N . SER A 1 240 ? -22.432 -7.495 28.752 1.00 30.83 240 SER A N 1
ATOM 1900 C CA . SER A 1 240 ? -21.986 -8.315 27.642 1.00 30.83 240 SER A CA 1
ATOM 1901 C C . SER A 1 240 ? -23.140 -9.223 27.211 1.00 30.83 240 SER A C 1
ATOM 1903 O O . SER A 1 240 ? -23.387 -10.224 27.874 1.00 30.83 240 SER A O 1
ATOM 1905 N N . PHE A 1 241 ? -23.848 -8.833 26.147 1.00 27.84 241 PHE A N 1
ATOM 1906 C CA . PHE A 1 241 ? -24.381 -9.626 25.021 1.00 27.84 241 PHE A CA 1
ATOM 1907 C C . PHE A 1 241 ? -25.252 -8.725 24.139 1.00 27.84 241 PHE A C 1
ATOM 1909 O O . PHE A 1 241 ? -26.069 -7.963 24.698 1.00 27.84 241 PHE A O 1
#

InterPro domains:
  IPR012340 Nucleic acid-binding, OB-fold [G3DSA:2.40.50.140] (1-122)

Sequence (241 aa):
GVTIEKIETARHHPNADRLDICTLADSTFQFITGRDEYRPGDRVLYFPIDSILPIELQEKLGLAGKLAGKGKNRVRTVRLRGEISQGIVAPQNIAEAVAAQSPDIVNTKESWEEQITEYLGVTKYEPAPIQSKAANLKGLPVGLPVYDIEGAERHPYAVARLMDEQVIVTEKIEGMNFSVTYASAEDKIYVNQRKHTIEPIEGETHFFWQLARTNYLVPWDYHVFTNDTTPGPIDGWTDSF

Foldseek 3Di:
DWDKFFWADWADD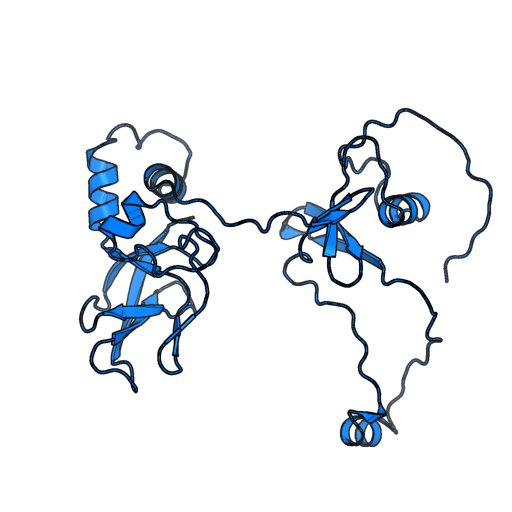PQDPFKTWIDTPPDPFIAIDTPPPDHGGAIWTWFFFQKFFDQVLCVVVVQHLVADDPNSGGFHWDDDRNRIHTTDIDHCVLVVVLCVVCVVVPPDPDDSRVSSCVVRVIDGDADFFDDDPFFTWGFDPPPDDQDDDDDCVVPVVVCVVCVPPDDDDDDDDPDWDWDWDQDPVVNDIFIDTRGTTTQGDEPGDDPSNVVCVVVVVDDPPPDRPYPDDDDDDPPDDDDDD